Protein AF-0000000084922635 (afdb_homodimer)

Solvent-accessible surface area (backbone atoms only — not comparable to full-atom values): 10728 Å² total; per-residue (Å²): 117,65,52,40,54,47,27,51,50,44,53,52,52,35,55,76,66,70,35,45,41,35,34,31,38,50,71,69,56,40,42,73,37,28,61,76,84,47,43,79,46,29,63,93,39,36,91,78,43,40,60,77,79,52,67,60,41,79,48,40,33,40,24,22,20,62,50,12,30,68,13,38,49,50,21,52,51,41,35,73,75,55,22,75,40,38,38,56,43,30,19,56,77,32,55,86,68,75,62,40,57,68,129,116,65,55,39,54,48,27,52,51,43,51,52,53,35,55,76,64,70,36,45,42,35,33,31,40,50,71,68,57,41,41,72,38,29,60,76,83,45,43,79,46,29,63,91,41,36,91,78,42,41,59,77,78,51,66,61,42,78,48,41,31,40,24,22,22,63,50,13,30,67,13,38,47,51,22,52,53,42,36,74,74,55,23,75,41,39,37,56,43,30,20,57,78,32,54,86,69,75,60,39,55,67,125

Secondary structure (DSSP, 8-state):
-HHHHHHHHHHHHHHHTT-EEEE-S-HHHHHH-B-TTPEE--GGGHHHHHHHH---TTS-EEEEESSSHHHHHHHHHHHHTT-TTEEEEEEGGG--SPPB---/-HHHHHHHHHHHHHHHTT-EEEE-S-HHHHHH-B-TTPEE--GGGHHHHHHHH---TTS-EEEEESSSHHHHHHHHHHHHTT-TTEEEEEEGGG--SPPB---

Organism: Filifactor alocis (strain ATCC 35896 / CCUG 47790 / D40 B5) (NCBI:txid546269)

InterPro domains:
  IPR001307 Thiosulphate sulfurtransferase, conserved site [PS00380] (30-41)
  IPR001763 Rhodanese-like domain [PF00581] (9-95)
  IPR001763 Rhodanese-like domain [PS50206] (15-101)
  IPR001763 Rhodanese-like domain [SM00450] (6-101)
  IPR036873 Rhodanese-like domain superfamily [G3DSA:3.40.250.10] (20-98)
  IPR036873 Rhodanese-like domain superfamily [SSF52821] (11-97)
  IPR050229 Thiosulfate sulfurtransferase GlpE [PTHR43031] (6-99)

Structure (mmCIF, N/CA/C/O backbone):
data_AF-0000000084922635-model_v1
#
loop_
_entity.id
_entity.type
_entity.pdbx_description
1 polymer 'Rhodanese-like protein'
#
loop_
_atom_site.group_PDB
_atom_site.id
_atom_site.type_symbol
_atom_site.label_atom_id
_atom_site.label_alt_id
_atom_site.label_comp_id
_atom_site.label_asym_id
_atom_site.label_entity_id
_atom_site.label_seq_id
_atom_site.pdbx_PDB_ins_code
_atom_site.Cartn_x
_atom_site.Cartn_y
_atom_site.Cartn_z
_atom_site.occupancy
_atom_site.B_iso_or_equiv
_atom_site.auth_seq_id
_atom_site.auth_comp_id
_atom_site.auth_asym_id
_atom_site.auth_atom_id
_atom_site.pdbx_PDB_model_num
ATOM 1 N N . MET A 1 1 ? -14.656 -6.18 -5.199 1 56.22 1 MET A N 1
ATOM 2 C CA . MET A 1 1 ? -15.047 -6.234 -3.791 1 56.22 1 MET A CA 1
ATOM 3 C C . MET A 1 1 ? -13.836 -5.996 -2.887 1 56.22 1 MET A C 1
ATOM 5 O O . MET A 1 1 ? -13.961 -5.344 -1.847 1 56.22 1 MET A O 1
ATOM 9 N N . PHE A 1 2 ? -12.578 -6.219 -3.383 1 83.75 2 PHE A N 1
ATOM 10 C CA . PHE A 1 2 ? -11.398 -6.324 -2.529 1 83.75 2 PHE A CA 1
ATOM 11 C C . PHE A 1 2 ? -10.883 -4.941 -2.154 1 83.75 2 PHE A C 1
ATOM 13 O O . PHE A 1 2 ? -10.68 -4.645 -0.973 1 83.75 2 PHE A O 1
ATOM 20 N N . ALA A 1 3 ? -11.086 -3.924 -3.033 1 88.38 3 ALA A N 1
ATOM 21 C CA . 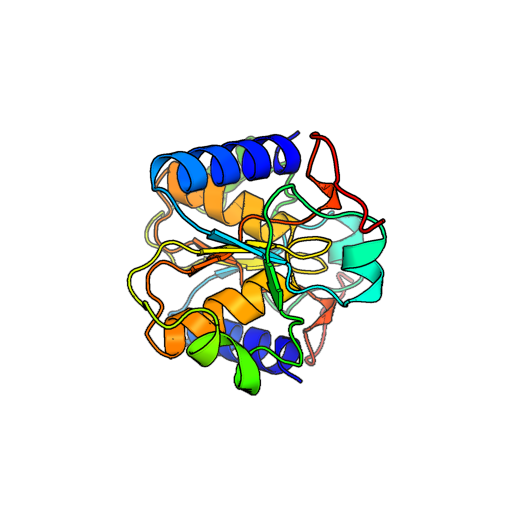ALA A 1 3 ? -10.461 -2.631 -2.766 1 88.38 3 ALA A CA 1
ATOM 22 C C . ALA A 1 3 ? -11.289 -1.813 -1.78 1 88.38 3 ALA A C 1
ATOM 24 O O . ALA A 1 3 ? -10.742 -1.145 -0.902 1 88.38 3 ALA A O 1
ATOM 25 N N . ARG A 1 4 ? -12.617 -1.932 -1.792 1 93.62 4 ARG A N 1
ATOM 26 C CA . ARG A 1 4 ? -13.508 -1.195 -0.899 1 93.62 4 ARG A CA 1
ATOM 27 C C . ARG A 1 4 ? -13.398 -1.71 0.532 1 93.62 4 ARG A C 1
ATOM 29 O O . ARG A 1 4 ? -13.336 -0.922 1.479 1 93.62 4 ARG A O 1
ATOM 36 N N . GLU A 1 5 ? -13.391 -2.947 0.646 1 94.5 5 GLU A N 1
ATOM 37 C CA . GLU A 1 5 ? -13.25 -3.559 1.963 1 94.5 5 GLU A CA 1
ATOM 38 C C . GLU A 1 5 ? -11.875 -3.262 2.562 1 94.5 5 GLU A C 1
ATOM 40 O O . GLU A 1 5 ? -11.758 -2.998 3.76 1 94.5 5 GLU A O 1
ATOM 45 N N . PHE A 1 6 ? -10.891 -3.297 1.706 1 95 6 PHE A N 1
ATOM 46 C CA . PHE A 1 6 ? -9.539 -2.988 2.146 1 95 6 PHE A CA 1
ATOM 47 C C . PHE A 1 6 ? -9.461 -1.584 2.734 1 95 6 PHE A C 1
ATOM 49 O O . PHE A 1 6 ? -8.977 -1.397 3.852 1 95 6 PHE A O 1
ATOM 56 N N . MET A 1 7 ? -9.969 -0.628 1.94 1 96.69 7 MET A N 1
ATOM 57 C CA . MET A 1 7 ? -9.867 0.753 2.404 1 96.69 7 MET A CA 1
ATOM 58 C C . MET A 1 7 ? -10.664 0.958 3.684 1 96.69 7 MET A C 1
ATOM 60 O O . MET A 1 7 ? -10.203 1.625 4.609 1 96.69 7 MET A O 1
ATOM 64 N N . LYS A 1 8 ? -11.82 0.344 3.754 1 95.75 8 LYS A N 1
ATOM 65 C CA . LYS A 1 8 ? -12.648 0.429 4.957 1 95.75 8 LYS A CA 1
ATOM 66 C C . LYS A 1 8 ? -11.898 -0.107 6.176 1 95.75 8 LYS A C 1
ATOM 68 O O . LYS A 1 8 ? -11.883 0.531 7.23 1 95.75 8 LYS A O 1
ATOM 73 N N . ASN A 1 9 ? -11.289 -1.203 6.047 1 96.44 9 ASN A N 1
ATOM 74 C CA . ASN A 1 9 ? -10.547 -1.82 7.141 1 96.44 9 ASN A CA 1
ATOM 75 C C . ASN A 1 9 ? -9.352 -0.964 7.559 1 96.44 9 ASN A C 1
ATOM 77 O O . ASN A 1 9 ? -9.078 -0.816 8.75 1 96.44 9 ASN A O 1
ATOM 81 N N . GLN A 1 10 ? -8.695 -0.425 6.57 1 96.94 10 GLN A N 1
ATOM 82 C CA . GLN A 1 10 ? -7.531 0.401 6.863 1 96.94 10 GLN A CA 1
ATOM 83 C C . GLN A 1 10 ? -7.93 1.661 7.629 1 96.94 10 GLN A C 1
ATOM 85 O O . GLN A 1 10 ? -7.25 2.057 8.578 1 96.94 10 GLN A O 1
ATOM 90 N N . VAL A 1 11 ? -8.992 2.289 7.203 1 97.31 11 VAL A N 1
ATOM 91 C CA . VAL A 1 11 ? -9.461 3.494 7.883 1 97.31 11 VAL A CA 1
ATOM 92 C C . VAL A 1 11 ? -9.883 3.156 9.312 1 97.31 11 VAL A C 1
ATOM 94 O O . VAL A 1 11 ? -9.586 3.904 10.242 1 97.31 11 VAL A O 1
ATOM 97 N N . GLN A 1 12 ? -10.555 2.037 9.477 1 97.06 12 GLN A N 1
ATOM 98 C CA . GLN A 1 12 ? -10.961 1.592 10.805 1 97.06 12 GLN A CA 1
ATOM 99 C C . GLN A 1 12 ? -9.75 1.375 11.703 1 97.06 12 GLN A C 1
ATOM 101 O O . GLN A 1 12 ? -9.734 1.82 12.859 1 97.06 12 GLN A O 1
ATOM 106 N N . GLU A 1 13 ? -8.781 0.729 11.195 1 97.38 13 GLU A N 1
ATOM 107 C CA . GLU A 1 13 ? -7.559 0.481 11.953 1 97.38 13 GLU A CA 1
ATOM 108 C C . GLU A 1 13 ? -6.871 1.788 12.336 1 97.38 13 GLU A C 1
ATOM 110 O O . GLU A 1 13 ? -6.406 1.945 13.469 1 97.38 13 GLU A O 1
ATOM 115 N N . LEU A 1 14 ? -6.781 2.658 11.398 1 98 14 LEU A N 1
ATOM 116 C CA . LEU A 1 14 ? -6.152 3.951 11.641 1 98 14 LEU A CA 1
ATOM 117 C C . LEU A 1 14 ? -6.883 4.715 12.742 1 98 14 LEU A C 1
ATOM 119 O O . LEU A 1 14 ? -6.246 5.316 13.609 1 98 14 LEU A O 1
ATOM 123 N N . THR A 1 15 ? -8.188 4.699 12.68 1 97 15 THR A N 1
ATOM 124 C CA . THR A 1 15 ? -9.008 5.387 13.664 1 97 15 THR A CA 1
ATOM 125 C C . THR A 1 15 ? -8.781 4.809 15.062 1 97 15 THR A C 1
ATOM 127 O O . THR A 1 15 ? -8.656 5.559 16.031 1 97 15 THR A O 1
ATOM 130 N N . GLU A 1 16 ? -8.68 3.523 15.156 1 97.69 16 GLU A N 1
ATOM 131 C CA . GLU A 1 16 ? -8.445 2.844 16.422 1 97.69 16 GLU A CA 1
ATOM 132 C C . GLU A 1 16 ? -7.102 3.242 17.031 1 97.69 16 GLU A C 1
ATOM 134 O O . GLU A 1 16 ? -6.957 3.307 18.25 1 97.69 16 GLU A O 1
ATOM 139 N N . LYS A 1 17 ? -6.234 3.615 16.219 1 97.69 17 LYS A N 1
ATOM 140 C CA . LYS A 1 17 ? -4.891 3.98 16.656 1 97.69 17 LYS A CA 1
ATOM 141 C C . LYS A 1 17 ? -4.754 5.492 16.797 1 97.69 17 LYS A C 1
ATOM 143 O O . LYS A 1 17 ? -3.646 6.008 16.984 1 97.69 17 LYS A O 1
ATOM 148 N N . LYS A 1 18 ? -5.832 6.164 16.641 1 97.5 18 LYS A N 1
ATOM 149 C CA . LYS A 1 18 ? -5.859 7.621 16.688 1 97.5 18 LYS A CA 1
ATOM 150 C C . LYS A 1 18 ? -4.871 8.227 15.703 1 97.5 18 LYS A C 1
ATOM 152 O O . LYS A 1 18 ? -4.133 9.156 16.047 1 97.5 18 LYS A O 1
ATOM 157 N N . GLY A 1 19 ? -4.848 7.543 14.492 1 98.31 19 GLY A N 1
ATOM 158 C CA . GLY A 1 19 ? -3.957 8.008 13.438 1 98.31 19 GLY A CA 1
ATOM 159 C C . GLY A 1 19 ? -4.527 9.172 12.641 1 98.31 19 GLY A C 1
ATOM 160 O O . GLY A 1 19 ? -5.652 9.602 12.891 1 98.31 19 GLY A O 1
ATOM 161 N N . LEU A 1 20 ? -3.699 9.664 11.688 1 98.5 20 LEU A N 1
ATOM 162 C CA . LEU A 1 20 ? -4.082 10.789 10.844 1 98.5 20 LEU A CA 1
ATOM 163 C C . LEU A 1 20 ? -4.219 10.359 9.383 1 98.5 20 LEU A C 1
ATOM 165 O O . LEU A 1 20 ? -3.414 9.562 8.891 1 98.5 20 LEU A O 1
ATOM 169 N N . LEU A 1 21 ? -5.238 10.883 8.742 1 98.56 21 LEU A N 1
ATOM 170 C CA . LEU A 1 21 ? -5.465 10.656 7.32 1 98.56 21 LEU A CA 1
ATOM 171 C C . LEU A 1 21 ? -4.793 11.742 6.488 1 98.56 21 LEU A C 1
ATOM 173 O O . LEU A 1 21 ? -4.977 12.93 6.746 1 98.56 21 LEU A O 1
ATOM 177 N N . ILE A 1 22 ? -4 11.297 5.523 1 98.88 22 ILE A N 1
ATOM 178 C CA . ILE A 1 22 ? -3.312 12.234 4.645 1 98.88 22 ILE A CA 1
ATOM 179 C C . ILE A 1 22 ? -3.748 12.008 3.201 1 98.88 22 ILE A C 1
ATOM 181 O O . ILE A 1 22 ? -3.562 10.922 2.652 1 98.88 22 ILE A O 1
ATOM 185 N N . ASP A 1 23 ? -4.316 13.008 2.613 1 98.81 23 ASP A N 1
ATOM 186 C CA . ASP A 1 23 ? -4.637 13.055 1.19 1 98.81 23 ASP A CA 1
ATOM 187 C C . ASP A 1 23 ? -3.484 13.648 0.385 1 98.81 23 ASP A C 1
ATOM 189 O O . ASP A 1 23 ? -3.217 14.852 0.469 1 98.81 23 ASP A O 1
ATOM 193 N N . VAL A 1 24 ? -2.893 12.836 -0.474 1 98.5 24 VAL A N 1
ATOM 194 C CA . VAL A 1 24 ? -1.689 13.328 -1.139 1 98.5 24 VAL A CA 1
ATOM 195 C C . VAL A 1 24 ? -2.037 13.812 -2.543 1 98.5 24 VAL A C 1
ATOM 197 O O . VAL A 1 24 ? -1.149 14.016 -3.373 1 98.5 24 VAL A O 1
ATOM 200 N N . ARG A 1 25 ? -3.285 13.914 -2.908 1 98.25 25 ARG A N 1
ATOM 201 C CA . ARG A 1 25 ? -3.738 14.445 -4.191 1 98.25 25 ARG A CA 1
ATOM 202 C C . ARG A 1 25 ? -3.564 15.953 -4.254 1 98.25 25 ARG A C 1
ATOM 204 O O . ARG A 1 25 ? -3.055 16.562 -3.312 1 98.25 25 ARG A O 1
ATOM 211 N N . THR A 1 26 ? -3.908 16.453 -5.438 1 98.31 26 THR A N 1
ATOM 212 C CA . THR A 1 26 ? -3.814 17.906 -5.602 1 98.31 26 THR A CA 1
ATOM 213 C C . THR A 1 26 ? -4.852 18.609 -4.734 1 98.31 26 THR A C 1
ATOM 215 O O . THR A 1 26 ? -5.82 18 -4.289 1 98.31 26 THR A O 1
ATOM 218 N N . LYS A 1 27 ? -4.625 19.875 -4.539 1 97.94 27 LYS A N 1
ATOM 219 C CA . LYS A 1 27 ? -5.59 20.703 -3.807 1 97.94 27 LYS A CA 1
ATOM 220 C C . LYS A 1 27 ? -6.957 20.672 -4.484 1 97.94 27 LYS A C 1
ATOM 222 O O . LYS A 1 27 ? -7.988 20.609 -3.809 1 97.94 27 LYS A O 1
ATOM 227 N N . GLU A 1 28 ? -6.984 20.719 -5.773 1 97.94 28 GLU A N 1
ATOM 228 C CA . GLU A 1 28 ? -8.234 20.703 -6.527 1 97.94 28 GLU A CA 1
ATOM 229 C C . GLU A 1 28 ? -9.008 19.406 -6.289 1 97.94 28 GLU A C 1
ATOM 231 O O . GLU A 1 28 ? -10.211 19.438 -6.043 1 97.94 28 GLU A O 1
ATOM 236 N N . GLU A 1 29 ? -8.289 18.281 -6.434 1 98.19 29 GLU A N 1
ATOM 237 C CA . GLU A 1 29 ? -8.914 16.984 -6.176 1 98.19 29 GLU A CA 1
ATOM 238 C C . GLU A 1 29 ? -9.477 16.922 -4.762 1 98.19 29 GLU A C 1
ATOM 240 O O . GLU A 1 29 ? -10.586 16.438 -4.555 1 98.19 29 GLU A O 1
ATOM 245 N N . TYR A 1 30 ? -8.68 17.406 -3.812 1 98.44 30 TYR A N 1
ATOM 246 C CA . TYR A 1 30 ? -9.07 17.422 -2.408 1 98.44 30 TYR A CA 1
ATOM 247 C C . TYR A 1 30 ? -10.344 18.234 -2.201 1 98.44 30 TYR A C 1
ATOM 249 O O . TYR A 1 30 ? -11.266 17.781 -1.516 1 98.44 30 TYR A O 1
ATOM 257 N N . GLU A 1 31 ? -10.422 19.328 -2.773 1 97.75 31 GLU A N 1
ATOM 258 C CA . GLU A 1 31 ? -11.555 20.234 -2.633 1 97.75 31 GLU A CA 1
ATOM 259 C C . GLU A 1 31 ? -12.812 19.656 -3.262 1 97.75 31 GLU A C 1
ATOM 261 O O . GLU A 1 31 ? -13.93 19.938 -2.82 1 97.75 31 GLU A O 1
ATOM 266 N N . GLU A 1 32 ? -12.617 18.844 -4.266 1 96.88 32 GLU A N 1
ATOM 267 C CA . GLU A 1 32 ? -13.758 18.188 -4.922 1 96.88 32 GLU A CA 1
ATOM 268 C C . GLU A 1 32 ? -14.383 17.141 -4.02 1 96.88 32 GLU A C 1
ATOM 270 O O . GLU A 1 32 ? -15.523 16.719 -4.242 1 96.88 32 GLU A O 1
ATOM 275 N N . GLY A 1 33 ? -13.625 16.672 -3.072 1 97.81 33 GLY A N 1
ATOM 276 C CA . GLY A 1 33 ? -14.094 15.672 -2.133 1 97.81 33 GLY A CA 1
ATOM 277 C C . GLY A 1 33 ? -12.977 14.859 -1.51 1 97.81 33 GLY A C 1
ATOM 278 O O . GLY A 1 33 ? -12.102 14.359 -2.217 1 97.81 33 GLY A O 1
ATOM 279 N N . HIS A 1 34 ? -13.016 14.82 -0.212 1 98.44 34 HIS A N 1
ATOM 280 C CA . HIS A 1 34 ? -11.992 14.07 0.504 1 98.44 34 HIS A CA 1
ATOM 281 C C . HIS A 1 34 ? -12.578 13.344 1.709 1 98.44 34 HIS A C 1
ATOM 283 O O . HIS A 1 34 ? -13.727 13.586 2.086 1 98.44 34 HIS A O 1
ATOM 289 N N . LEU A 1 35 ? -11.797 12.398 2.152 1 97.94 35 LEU A N 1
ATOM 290 C CA . LEU A 1 35 ? -12.242 11.695 3.352 1 97.94 35 LEU A CA 1
ATOM 291 C C . LEU A 1 35 ? -12.352 12.656 4.535 1 97.94 35 LEU A C 1
ATOM 293 O O . LEU A 1 35 ? -11.484 13.508 4.727 1 97.94 35 LEU A O 1
ATOM 297 N N . PRO A 1 36 ? -13.414 12.492 5.391 1 96.62 36 PRO A N 1
ATOM 298 C CA . PRO A 1 36 ? -13.57 13.383 6.539 1 96.62 36 PRO A CA 1
ATOM 299 C C . PRO A 1 36 ? -12.352 13.375 7.461 1 96.62 36 PRO A C 1
ATOM 301 O O . PRO A 1 36 ? -11.844 12.312 7.816 1 96.62 36 PRO A O 1
ATOM 304 N N . GLY A 1 37 ? -11.867 14.594 7.711 1 95.88 37 GLY A N 1
ATOM 305 C CA . GLY A 1 37 ? -10.781 14.734 8.664 1 95.88 37 GLY A CA 1
ATOM 306 C C . GLY A 1 37 ? -9.406 14.633 8.023 1 95.88 37 GLY A C 1
ATOM 307 O O . GLY A 1 37 ? -8.391 14.828 8.695 1 95.88 37 GLY A O 1
ATOM 308 N N . ALA A 1 38 ? -9.359 14.391 6.77 1 98.19 38 ALA A N 1
ATOM 309 C CA . ALA A 1 38 ? -8.07 14.219 6.102 1 98.19 38 ALA A CA 1
ATOM 310 C C . ALA A 1 38 ? -7.344 15.547 5.949 1 98.19 38 ALA A C 1
ATOM 312 O O . ALA A 1 38 ? -7.965 16.578 5.648 1 98.19 38 ALA A O 1
ATOM 313 N N . LEU A 1 39 ? -6.07 15.461 6.18 1 98.12 39 LEU A N 1
ATOM 314 C CA . LEU A 1 39 ? -5.188 16.578 5.855 1 98.12 39 LEU A CA 1
ATOM 315 C C . LEU A 1 39 ? -4.664 16.453 4.43 1 98.12 39 LEU A C 1
ATOM 317 O O . LEU A 1 39 ? -4.262 15.375 3.996 1 98.12 39 LEU A O 1
ATOM 321 N N . ASN A 1 40 ? -4.641 17.578 3.787 1 98.62 40 ASN A N 1
ATOM 322 C CA . ASN A 1 40 ? -4.148 17.562 2.412 1 98.62 40 ASN A CA 1
ATOM 323 C C . ASN A 1 40 ? -2.689 18 2.332 1 98.62 40 ASN A C 1
ATOM 325 O O . ASN A 1 40 ? -2.359 19.141 2.674 1 98.62 40 ASN A O 1
ATOM 329 N N . ILE A 1 41 ? -1.88 17.078 1.884 1 98.62 41 ILE A N 1
ATOM 330 C CA . ILE A 1 41 ? -0.495 17.375 1.533 1 98.62 41 ILE A CA 1
ATOM 331 C C . ILE A 1 41 ? -0.163 16.766 0.176 1 98.62 41 ILE A C 1
ATOM 333 O O . ILE A 1 41 ? 0.235 15.602 0.097 1 98.62 41 ILE A O 1
ATOM 337 N N . PRO A 1 42 ? -0.238 17.625 -0.836 1 98.56 42 PRO A N 1
ATOM 338 C CA . PRO A 1 42 ? 0.014 17.094 -2.176 1 98.56 42 PRO A CA 1
ATOM 339 C C . PRO A 1 42 ? 1.388 16.438 -2.299 1 98.56 42 PRO A C 1
ATOM 341 O O . PRO A 1 42 ? 2.354 16.891 -1.682 1 98.56 42 PRO A O 1
ATOM 344 N N . MET A 1 43 ? 1.394 15.367 -3.096 1 97.5 43 MET A N 1
ATOM 345 C CA . MET A 1 43 ? 2.623 14.594 -3.266 1 97.5 43 MET A CA 1
ATOM 346 C C . MET A 1 43 ? 3.803 15.516 -3.562 1 97.5 43 MET A C 1
ATOM 348 O O . MET A 1 43 ? 4.887 15.344 -3 1 97.5 43 MET A O 1
ATOM 352 N N . GLU A 1 44 ? 3.578 16.547 -4.395 1 96.25 44 GLU A N 1
ATOM 353 C CA . GLU A 1 44 ? 4.648 17.438 -4.84 1 96.25 44 GLU A CA 1
ATOM 354 C C . GLU A 1 44 ? 5.141 18.328 -3.699 1 96.25 44 GLU A C 1
ATOM 356 O O . GLU A 1 44 ? 6.188 18.969 -3.811 1 96.25 44 GLU A O 1
ATOM 361 N N . GLU A 1 45 ? 4.449 18.312 -2.65 1 97.62 45 GLU A N 1
ATOM 362 C CA . GLU A 1 45 ? 4.785 19.203 -1.547 1 97.62 45 GLU A CA 1
ATOM 363 C C . GLU A 1 45 ? 5.23 18.422 -0.315 1 97.62 45 GLU A C 1
ATOM 365 O O . GLU A 1 45 ? 5.605 19.016 0.7 1 97.62 45 GLU A O 1
ATOM 370 N N . VAL A 1 46 ? 5.246 17.172 -0.365 1 97.5 46 VAL A N 1
ATOM 371 C CA . VAL A 1 46 ? 5.504 16.312 0.788 1 97.5 46 VAL A CA 1
ATOM 372 C C . VAL A 1 46 ? 6.898 16.594 1.339 1 97.5 46 VAL A C 1
ATOM 374 O O . VAL A 1 46 ? 7.074 16.766 2.549 1 97.5 46 VAL A O 1
ATOM 377 N N . GLU A 1 47 ? 7.871 16.703 0.483 1 95 47 GLU A N 1
ATOM 378 C CA . GLU A 1 47 ? 9.25 16.906 0.915 1 95 47 GLU A CA 1
ATOM 379 C C . GLU A 1 47 ? 9.398 18.203 1.697 1 95 47 GLU A C 1
ATOM 381 O O . GLU A 1 47 ? 10.172 18.281 2.656 1 95 47 GLU A O 1
ATOM 386 N N . ASP A 1 48 ? 8.586 19.172 1.366 1 95.88 48 ASP A N 1
ATOM 387 C CA . ASP A 1 48 ? 8.75 20.5 1.939 1 95.88 48 ASP A CA 1
ATOM 388 C C . ASP A 1 48 ? 7.824 20.688 3.139 1 95.88 48 ASP A C 1
ATOM 390 O O . ASP A 1 48 ? 8.148 21.453 4.059 1 95.88 48 ASP A O 1
ATOM 394 N N . ARG A 1 49 ? 6.738 19.984 3.154 1 97.31 49 ARG A N 1
ATOM 395 C CA . ARG A 1 49 ? 5.68 20.359 4.082 1 97.31 49 ARG A CA 1
ATOM 396 C C . ARG A 1 49 ? 5.445 19.281 5.129 1 97.31 49 ARG A C 1
ATOM 398 O O . ARG A 1 49 ? 4.98 19.578 6.234 1 97.31 49 ARG A O 1
ATOM 405 N N . PHE A 1 50 ? 5.758 18.062 4.91 1 98.06 50 PHE A N 1
ATOM 406 C CA . PHE A 1 50 ? 5.254 16.969 5.734 1 98.06 50 PHE A CA 1
ATOM 407 C C . PHE A 1 50 ? 5.832 17.031 7.141 1 98.06 50 PHE A C 1
ATOM 409 O O . PHE A 1 50 ? 5.094 16.938 8.125 1 98.06 50 PHE A O 1
ATOM 416 N N . GLU A 1 51 ? 7.102 17.25 7.238 1 97.56 51 GLU A N 1
ATOM 417 C CA . GLU A 1 51 ? 7.754 17.234 8.547 1 97.56 51 GLU A CA 1
ATOM 418 C C . GLU A 1 51 ? 7.238 18.375 9.43 1 97.56 51 GLU A C 1
ATOM 420 O O . GLU A 1 51 ? 7.113 18.203 10.648 1 97.56 51 GLU A O 1
ATOM 425 N N . GLU A 1 52 ? 6.992 19.453 8.836 1 97.19 52 GLU A N 1
ATOM 426 C CA . GLU A 1 52 ? 6.48 20.594 9.578 1 97.19 52 GLU A CA 1
ATOM 427 C C . GLU A 1 52 ? 5.055 20.344 10.062 1 97.19 52 GLU A C 1
ATOM 429 O O . GLU A 1 52 ? 4.727 20.641 11.219 1 97.19 52 GLU A O 1
ATOM 434 N N . GLU A 1 53 ? 4.211 19.781 9.258 1 97.69 53 GLU A N 1
ATOM 435 C CA . GLU A 1 53 ? 2.793 19.625 9.562 1 97.69 53 GLU A CA 1
ATOM 436 C C . GLU A 1 53 ? 2.533 18.344 10.344 1 97.69 53 GLU A C 1
ATOM 438 O O . GLU A 1 53 ? 1.528 18.234 11.055 1 97.69 53 GLU A O 1
ATOM 443 N N . CYS A 1 54 ? 3.375 17.406 10.18 1 97.94 54 CYS A N 1
ATOM 444 C CA . CYS A 1 54 ? 3.299 16.109 10.852 1 97.94 54 CYS A CA 1
ATOM 445 C C . CYS A 1 54 ? 4.617 15.781 11.547 1 97.94 54 CYS A C 1
ATOM 447 O O . CYS A 1 54 ? 5.285 14.812 11.18 1 97.94 54 CYS A O 1
ATOM 449 N N . PRO A 1 55 ? 4.984 16.406 12.625 1 97.31 55 PRO A N 1
ATOM 450 C CA . PRO A 1 55 ? 6.324 16.297 13.211 1 97.31 55 PRO A CA 1
ATOM 451 C C . PRO A 1 55 ? 6.531 14.984 13.969 1 97.31 55 PRO A C 1
ATOM 453 O O . PRO A 1 55 ? 7.672 14.594 14.227 1 97.31 55 PRO A O 1
ATOM 456 N N . ASP A 1 56 ? 5.492 14.336 14.438 1 97.81 56 ASP A N 1
ATOM 457 C CA . ASP A 1 56 ? 5.625 13.094 15.195 1 97.81 56 ASP A CA 1
ATOM 458 C C . ASP A 1 56 ? 5.859 11.906 14.266 1 97.81 56 ASP A C 1
ATOM 460 O O . ASP A 1 56 ? 4.914 11.391 13.664 1 97.81 56 ASP A O 1
ATOM 464 N N . LYS A 1 57 ? 7 11.414 14.234 1 97.69 57 LYS A N 1
ATOM 465 C CA . LYS A 1 57 ? 7.363 10.359 13.297 1 97.69 57 LYS A CA 1
ATOM 466 C C . LYS A 1 57 ? 6.859 9 13.766 1 97.69 57 LYS A C 1
ATOM 468 O O . LYS A 1 57 ? 6.848 8.031 13 1 97.69 57 LYS A O 1
ATOM 473 N N . GLU A 1 58 ? 6.359 8.898 14.914 1 97.31 58 GLU A N 1
ATOM 474 C CA . GLU A 1 58 ? 5.832 7.645 15.445 1 97.31 58 GLU A CA 1
ATOM 475 C C . GLU A 1 58 ? 4.316 7.57 15.281 1 97.31 58 GLU A C 1
ATOM 477 O O . GLU A 1 58 ? 3.721 6.508 15.469 1 97.31 58 GLU A O 1
ATOM 482 N N . GLN A 1 59 ? 3.766 8.688 14.938 1 97.94 59 GLN A N 1
ATOM 483 C CA . GLN A 1 59 ? 2.332 8.75 14.672 1 97.94 59 GLN A CA 1
ATOM 484 C C . GLN A 1 59 ? 1.95 7.836 13.508 1 97.94 59 GLN A C 1
ATOM 486 O O . GLN A 1 59 ? 2.77 7.566 12.625 1 97.94 59 GLN A O 1
ATOM 491 N N . HIS A 1 6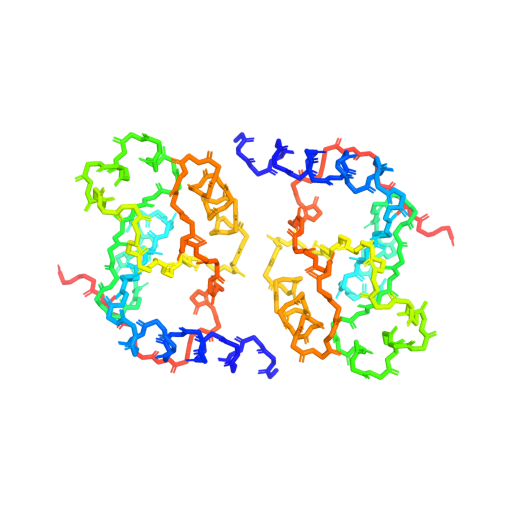0 ? 0.713 7.266 13.617 1 98.75 60 HIS A N 1
ATOM 492 C CA . HIS A 1 60 ? 0.193 6.484 12.5 1 98.75 60 HIS A CA 1
ATOM 493 C C . HIS A 1 60 ? -0.427 7.387 11.438 1 98.75 60 HIS A C 1
ATOM 495 O O . HIS A 1 60 ? -1.291 8.211 11.75 1 98.75 60 HIS A O 1
ATOM 501 N N . TYR A 1 61 ? 0.069 7.227 10.211 1 98.88 61 TYR A N 1
ATOM 502 C CA . TYR A 1 61 ? -0.456 7.984 9.086 1 98.88 61 TYR A CA 1
ATOM 503 C C . TYR A 1 61 ? -1.042 7.055 8.023 1 98.88 61 TYR A C 1
ATOM 505 O O . TYR A 1 61 ? -0.386 6.102 7.598 1 98.88 61 TYR A O 1
ATOM 513 N N . GLY A 1 62 ? -2.262 7.25 7.684 1 98.75 62 GLY A N 1
ATOM 514 C CA . GLY A 1 62 ? -2.875 6.617 6.527 1 98.75 62 GLY A CA 1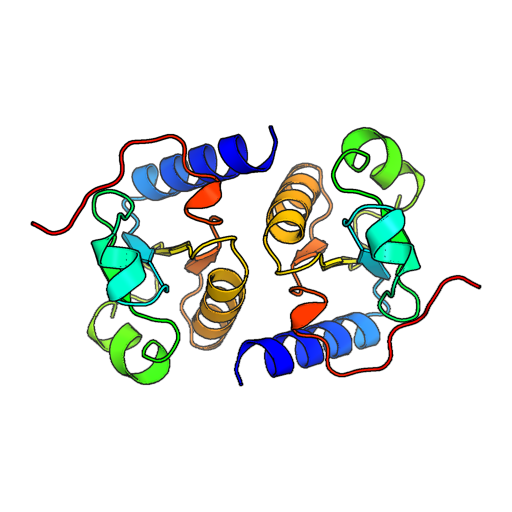
ATOM 515 C C . GLY A 1 62 ? -2.924 7.516 5.309 1 98.75 62 GLY A C 1
ATOM 516 O O . GLY A 1 62 ? -3.668 8.5 5.285 1 98.75 62 GLY A O 1
ATOM 517 N N . LEU A 1 63 ? -2.137 7.168 4.316 1 98.81 63 LEU A N 1
ATOM 518 C CA . LEU A 1 63 ? -2.049 7.98 3.107 1 98.81 63 LEU A CA 1
ATOM 519 C C . LEU A 1 63 ? -2.934 7.41 2.004 1 98.81 63 LEU A C 1
ATOM 521 O O . LEU A 1 63 ? -3.006 6.191 1.826 1 98.81 63 LEU A O 1
ATOM 525 N N . TYR A 1 64 ? -3.592 8.328 1.288 1 98.44 64 TYR A N 1
ATOM 526 C CA . TYR A 1 64 ? -4.363 7.883 0.133 1 98.44 64 TYR A CA 1
ATOM 527 C C . TYR A 1 64 ? -4.316 8.914 -0.987 1 98.44 64 TYR A C 1
ATOM 529 O O . TYR A 1 64 ? -3.973 10.078 -0.755 1 98.44 64 TYR A O 1
ATOM 537 N N . CYS A 1 65 ? -4.527 8.438 -2.127 1 97.81 65 CYS A N 1
ATOM 538 C CA . CYS A 1 65 ? -4.68 9.297 -3.295 1 97.81 65 CYS A CA 1
ATOM 539 C C . CYS A 1 65 ? -5.938 8.938 -4.078 1 97.81 65 CYS A C 1
ATOM 541 O O . CYS A 1 65 ? -7 8.734 -3.49 1 97.81 65 CYS A O 1
ATOM 543 N N . HIS A 1 66 ? -5.836 8.961 -5.379 1 95.94 66 HIS A N 1
ATOM 544 C CA . HIS A 1 66 ? -7.004 8.617 -6.184 1 95.94 66 HIS A CA 1
ATOM 545 C C . HIS A 1 66 ? -7.195 7.102 -6.254 1 95.94 66 HIS A C 1
ATOM 547 O O . HIS A 1 66 ? -8.305 6.602 -6.055 1 95.94 66 HIS A O 1
ATOM 553 N N . SER A 1 67 ? -6.047 6.363 -6.406 1 93.88 67 SER A N 1
ATOM 554 C CA . SER A 1 67 ? -6.164 4.93 -6.652 1 93.88 67 SER A CA 1
ATOM 555 C C . SER A 1 67 ? -5.18 4.141 -5.793 1 93.88 67 SER A C 1
ATOM 557 O O . SER A 1 67 ? -5.199 2.91 -5.785 1 93.88 67 SER A O 1
ATOM 559 N N . GLY A 1 68 ? -4.281 4.816 -5.141 1 95.12 68 GLY A N 1
ATOM 560 C CA . GLY A 1 68 ? -3.334 4.133 -4.277 1 95.12 68 GLY A CA 1
ATOM 561 C C . GLY A 1 68 ? -1.904 4.207 -4.781 1 95.12 68 GLY A C 1
ATOM 562 O O . GLY A 1 68 ? -0.968 3.859 -4.059 1 95.12 68 GLY A O 1
ATOM 563 N N . GLY A 1 69 ? -1.679 4.734 -6.02 1 93.81 69 GLY A N 1
ATOM 564 C CA . GLY A 1 69 ? -0.353 4.777 -6.617 1 93.81 69 GLY A CA 1
ATOM 565 C C . GLY A 1 69 ? 0.527 5.867 -6.031 1 93.81 69 GLY A C 1
ATOM 566 O O . GLY A 1 69 ? 1.639 5.594 -5.57 1 93.81 69 GLY A O 1
ATOM 567 N N . ARG A 1 70 ? 0.078 7.133 -6.016 1 94.56 70 ARG A N 1
ATOM 568 C CA . ARG A 1 70 ? 0.849 8.242 -5.465 1 94.56 70 ARG A CA 1
ATOM 569 C C . ARG A 1 70 ? 1.062 8.07 -3.965 1 94.56 70 ARG A C 1
ATOM 571 O O . ARG A 1 70 ? 2.158 8.312 -3.455 1 94.56 70 ARG A O 1
ATOM 578 N N . SER A 1 71 ? 0.042 7.559 -3.297 1 97.44 71 SER A N 1
ATOM 579 C CA . SER A 1 71 ? 0.151 7.387 -1.852 1 97.44 71 SER A CA 1
ATOM 580 C C . SER A 1 71 ? 1.154 6.293 -1.499 1 97.44 71 SER A C 1
ATOM 582 O O . SER A 1 71 ? 1.83 6.371 -0.471 1 97.44 71 SER A O 1
ATOM 584 N N . GLU A 1 72 ? 1.322 5.336 -2.307 1 96.44 72 GLU A N 1
ATOM 585 C CA . GLU A 1 72 ? 2.342 4.312 -2.09 1 96.44 72 GLU A CA 1
ATOM 586 C C . GLU A 1 72 ? 3.746 4.906 -2.166 1 96.44 72 GLU A C 1
ATOM 588 O O . GLU A 1 72 ? 4.594 4.625 -1.315 1 96.44 72 GLU A O 1
ATOM 593 N N . VAL A 1 73 ? 3.986 5.699 -3.143 1 96.06 73 VAL A N 1
ATOM 594 C CA . VAL A 1 73 ? 5.277 6.352 -3.328 1 96.06 73 VAL A CA 1
ATOM 595 C C . VAL A 1 73 ? 5.59 7.234 -2.123 1 96.06 73 VAL A C 1
ATOM 597 O O . VAL A 1 73 ? 6.688 7.176 -1.568 1 96.06 73 VAL A O 1
ATOM 600 N N . VAL A 1 74 ? 4.613 7.969 -1.717 1 97.75 74 VAL A N 1
ATOM 601 C CA . VAL A 1 74 ? 4.809 8.898 -0.605 1 97.75 74 VAL A CA 1
ATOM 602 C C . VAL A 1 74 ? 5.039 8.109 0.686 1 97.75 74 VAL A C 1
ATOM 604 O O . VAL A 1 74 ? 5.914 8.453 1.481 1 97.75 74 VAL A O 1
ATOM 607 N N . ALA A 1 75 ? 4.23 7.047 0.917 1 97.5 75 ALA A N 1
ATOM 608 C CA . ALA A 1 75 ? 4.422 6.219 2.105 1 97.5 75 ALA A CA 1
ATOM 609 C C . ALA A 1 75 ? 5.84 5.656 2.16 1 97.5 75 ALA A C 1
ATOM 611 O O . ALA A 1 75 ? 6.484 5.676 3.211 1 97.5 75 ALA A O 1
ATOM 612 N N . SER A 1 76 ? 6.316 5.207 1.078 1 95.75 76 SER A N 1
ATOM 613 C CA . SER A 1 76 ? 7.664 4.652 1.01 1 95.75 76 SER A CA 1
ATOM 614 C C . SER A 1 76 ? 8.719 5.715 1.317 1 95.75 76 SER A C 1
ATOM 616 O O . SER A 1 76 ? 9.664 5.457 2.064 1 95.75 76 SER A O 1
ATOM 618 N N . PHE A 1 77 ? 8.562 6.832 0.703 1 96.56 77 PHE A N 1
ATOM 619 C CA . PHE A 1 77 ? 9.469 7.938 0.976 1 96.56 77 PHE A CA 1
ATOM 620 C C . PHE A 1 77 ? 9.469 8.281 2.461 1 96.56 77 PHE A C 1
ATOM 622 O O . PHE A 1 77 ? 10.531 8.383 3.078 1 96.56 77 PHE A O 1
ATOM 629 N N . LEU A 1 78 ? 8.297 8.414 3.059 1 97.94 78 LEU A N 1
ATOM 630 C CA . LEU A 1 78 ? 8.172 8.781 4.465 1 97.94 78 LEU A CA 1
ATOM 631 C C . LEU A 1 78 ? 8.82 7.73 5.359 1 97.94 78 LEU A C 1
ATOM 633 O O . LEU A 1 78 ? 9.5 8.07 6.328 1 97.94 78 LEU A O 1
ATOM 637 N N . ASN A 1 79 ? 8.586 6.5 5.023 1 96.94 79 ASN A N 1
ATOM 638 C CA . ASN A 1 79 ? 9.234 5.434 5.773 1 96.94 79 ASN A CA 1
ATOM 639 C C . ASN A 1 79 ? 10.758 5.547 5.703 1 96.94 79 ASN A C 1
ATOM 641 O O . ASN A 1 79 ? 11.445 5.336 6.703 1 96.94 79 ASN A O 1
ATOM 645 N N . SER A 1 80 ? 11.234 5.961 4.562 1 95.44 80 SER A N 1
ATOM 646 C CA . SER A 1 80 ? 12.68 6.055 4.363 1 95.44 80 SER A CA 1
ATOM 647 C C . SER A 1 80 ? 13.281 7.16 5.223 1 95.44 80 SER A C 1
ATOM 649 O O . SER A 1 80 ? 14.484 7.141 5.516 1 95.44 80 SER A O 1
ATOM 651 N N . ILE A 1 81 ? 12.477 8.094 5.656 1 96.69 81 ILE A N 1
ATOM 652 C CA . ILE A 1 81 ? 13.031 9.195 6.438 1 96.69 81 ILE A CA 1
ATOM 653 C C . ILE A 1 81 ? 12.562 9.086 7.887 1 96.69 81 ILE A C 1
ATOM 655 O O . ILE A 1 81 ? 12.633 10.062 8.641 1 96.69 81 ILE A O 1
ATOM 659 N N . GLY A 1 82 ? 11.961 7.969 8.297 1 97.81 82 GLY A N 1
ATOM 660 C CA . GLY A 1 82 ? 11.812 7.68 9.711 1 97.81 82 GLY A CA 1
ATOM 661 C C . GLY A 1 82 ? 10.359 7.605 10.156 1 97.81 82 GLY A C 1
ATOM 662 O O . GLY A 1 82 ? 10.078 7.371 11.328 1 97.81 82 GLY A O 1
ATOM 663 N N . TYR A 1 83 ? 9.391 7.84 9.258 1 98.19 83 TYR A N 1
ATOM 664 C CA . TYR A 1 83 ? 7.977 7.664 9.578 1 98.19 83 TYR A CA 1
ATOM 665 C C . TYR A 1 83 ? 7.566 6.199 9.469 1 98.19 83 TYR A C 1
ATOM 667 O O . TYR A 1 83 ? 6.914 5.805 8.5 1 98.19 83 TYR A O 1
ATOM 675 N N . VAL A 1 84 ? 7.75 5.465 10.445 1 96.31 84 VAL A N 1
ATOM 676 C CA . VAL A 1 84 ? 7.734 4.008 10.367 1 96.31 84 VAL A CA 1
ATOM 677 C C . VAL A 1 84 ? 6.297 3.506 10.297 1 96.31 84 VAL A C 1
ATOM 679 O O . VAL A 1 84 ? 6.043 2.375 9.875 1 96.31 84 VAL A O 1
ATOM 682 N N . ASN A 1 85 ? 5.336 4.387 10.672 1 98 85 ASN A N 1
ATOM 683 C CA . ASN A 1 85 ? 3.939 3.967 10.695 1 98 85 ASN A CA 1
ATOM 684 C C . ASN A 1 85 ? 3.125 4.66 9.609 1 98 85 ASN A C 1
ATOM 686 O O . ASN A 1 85 ? 1.899 4.738 9.695 1 98 85 ASN A O 1
ATOM 690 N N . ALA A 1 86 ? 3.787 5.164 8.562 1 98.5 86 ALA A N 1
ATOM 691 C CA . ALA A 1 86 ? 3.098 5.703 7.398 1 98.5 86 ALA A CA 1
ATOM 692 C C . ALA A 1 86 ? 2.748 4.594 6.406 1 98.5 86 ALA A C 1
ATOM 694 O O . ALA A 1 86 ? 3.633 3.896 5.906 1 98.5 86 ALA A O 1
ATOM 695 N N . LYS A 1 87 ? 1.445 4.461 6.09 1 97.62 87 LYS A N 1
ATOM 696 C CA . LYS A 1 87 ? 1.002 3.352 5.25 1 97.62 87 LYS A CA 1
ATOM 697 C C . LYS A 1 87 ? 0.079 3.84 4.137 1 97.62 87 LYS A C 1
ATOM 699 O O . LYS A 1 87 ? -0.692 4.781 4.332 1 97.62 87 LYS A O 1
ATOM 704 N N . ASN A 1 88 ? 0.168 3.205 2.986 1 97.88 88 ASN A N 1
ATOM 705 C CA . ASN A 1 88 ? -0.815 3.396 1.925 1 97.88 88 ASN A CA 1
ATOM 706 C C . ASN A 1 88 ? -2.131 2.693 2.246 1 97.88 88 ASN A C 1
ATOM 708 O O . ASN A 1 88 ? -2.15 1.487 2.498 1 97.88 88 ASN A O 1
ATOM 712 N N . ILE A 1 89 ? -3.225 3.438 2.178 1 97.56 89 ILE A N 1
ATOM 713 C CA . ILE A 1 89 ? -4.484 2.807 2.553 1 97.56 89 ILE A CA 1
ATOM 714 C C . ILE A 1 89 ? -5.422 2.768 1.346 1 97.56 89 ILE A C 1
ATOM 716 O O . ILE A 1 89 ? -6.609 2.465 1.482 1 97.56 89 ILE A O 1
ATOM 720 N N . GLY A 1 90 ? -4.875 3.168 0.195 1 96.25 90 GLY A N 1
ATOM 721 C CA . GLY A 1 90 ? -5.664 3.033 -1.02 1 96.25 90 GLY A CA 1
ATOM 722 C C . GLY A 1 90 ? -6 4.367 -1.663 1 96.25 90 GLY A C 1
ATOM 723 O O . GLY A 1 90 ? -5.18 5.285 -1.66 1 96.25 90 GLY A O 1
ATOM 724 N N . GLY A 1 91 ? -7.145 4.367 -2.369 1 96.69 91 GLY A N 1
ATOM 725 C CA . GLY A 1 91 ? -7.578 5.551 -3.092 1 96.69 91 GLY A CA 1
ATOM 726 C C . GLY A 1 91 ? -9.031 5.914 -2.828 1 96.69 91 GLY A C 1
ATOM 727 O O . GLY A 1 91 ? -9.836 5.051 -2.473 1 96.69 91 GLY A O 1
ATOM 728 N N . VAL A 1 92 ? -9.328 7.184 -3.074 1 96.69 92 VAL A N 1
ATOM 729 C CA . VAL A 1 92 ? -10.672 7.703 -2.852 1 96.69 92 VAL A CA 1
ATOM 730 C C . VAL A 1 92 ? -11.68 6.918 -3.695 1 96.69 92 VAL A C 1
ATOM 732 O O . VAL A 1 92 ? -12.828 6.73 -3.289 1 96.69 92 VAL A O 1
ATOM 735 N N . ILE A 1 93 ? -11.242 6.367 -4.75 1 95.19 93 ILE A N 1
ATOM 736 C CA . ILE A 1 93 ? -12.133 5.641 -5.652 1 95.19 93 ILE A CA 1
ATOM 737 C C . ILE A 1 93 ? -12.664 4.387 -4.953 1 95.19 93 ILE A C 1
ATOM 739 O O . ILE A 1 93 ? -13.664 3.812 -5.375 1 95.19 93 ILE A O 1
ATOM 743 N N . SER A 1 94 ? -11.984 3.98 -3.957 1 95.81 94 SER A N 1
ATOM 744 C CA . SER A 1 94 ? -12.375 2.777 -3.232 1 95.81 94 SER A CA 1
ATOM 745 C C . SER A 1 94 ? -13.141 3.123 -1.957 1 95.81 94 SER A C 1
ATOM 747 O O . SER A 1 94 ? -13.531 2.232 -1.2 1 95.81 94 SER A O 1
ATOM 749 N N . TRP A 1 95 ? -13.312 4.375 -1.726 1 96 95 TRP A N 1
ATOM 750 C CA . TRP A 1 95 ? -14 4.82 -0.514 1 96 95 TRP A CA 1
ATOM 751 C C . TRP A 1 95 ? -15.508 4.844 -0.716 1 96 95 TRP A C 1
ATOM 753 O O . T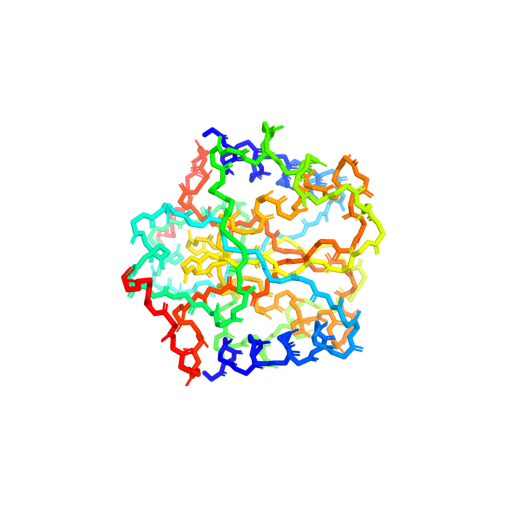RP A 1 95 ? -16 5.461 -1.661 1 96 95 TRP A O 1
ATOM 763 N N . SER A 1 96 ? -16.234 4.207 0.188 1 92.19 96 SER A N 1
ATOM 764 C CA . SER A 1 96 ? -17.672 4.078 0.057 1 92.19 96 SER A CA 1
ATOM 765 C C . SER A 1 96 ? -18.406 5.012 1.021 1 92.19 96 SER A C 1
ATOM 767 O O . SER A 1 96 ? -19.641 5.047 1.045 1 92.19 96 SER A O 1
ATOM 769 N N . GLY A 1 97 ? -17.641 5.723 1.763 1 92.31 97 GLY A N 1
ATOM 770 C CA . GLY A 1 97 ? -18.266 6.633 2.713 1 92.31 97 GLY A CA 1
ATOM 771 C C . GLY A 1 97 ? -18.5 8.023 2.146 1 92.31 97 GLY A C 1
ATOM 772 O O . GLY A 1 97 ? -18.344 8.242 0.943 1 92.31 97 GLY A O 1
ATOM 773 N N . VAL A 1 98 ? -18.906 8.945 2.988 1 92.81 98 VAL A N 1
ATOM 774 C CA . VAL A 1 98 ? -19.188 10.32 2.604 1 92.81 98 VAL A CA 1
ATOM 775 C C . VAL A 1 98 ? -17.875 11.086 2.404 1 92.81 98 VAL A C 1
ATOM 777 O O . VAL A 1 98 ? -16.938 10.914 3.18 1 92.81 98 VAL A O 1
ATOM 780 N N . LEU A 1 99 ? -17.906 11.82 1.323 1 96.19 99 LEU A N 1
ATOM 781 C CA . LEU A 1 99 ? -16.766 12.719 1.103 1 96.19 99 LEU A CA 1
ATOM 782 C C . LEU A 1 99 ? -17.109 14.133 1.571 1 96.19 99 LEU A C 1
ATOM 784 O O . LEU A 1 99 ? -18.25 14.586 1.44 1 96.19 99 LEU A O 1
ATOM 788 N N . GLU A 1 100 ? -16.125 14.758 2.09 1 95.06 100 GLU A N 1
ATOM 789 C CA . GLU A 1 100 ? -16.266 16.156 2.514 1 95.06 100 GLU A CA 1
ATOM 790 C C . GLU A 1 100 ? -15.75 17.109 1.44 1 95.06 100 GLU A C 1
ATOM 792 O O . GLU A 1 100 ? -14.734 16.844 0.801 1 95.06 100 GLU A O 1
ATOM 797 N N . LYS A 1 101 ? -16.594 18.094 1.162 1 91.38 101 LYS A N 1
ATOM 798 C CA . LYS A 1 101 ? -16.203 19.125 0.206 1 91.38 101 LYS A CA 1
ATOM 799 C C . LYS A 1 101 ? -15.891 20.438 0.915 1 91.38 101 LYS A C 1
ATOM 801 O O . LYS A 1 101 ? -16.453 20.734 1.967 1 91.38 101 LYS A O 1
ATOM 806 N N . ASN A 1 102 ? -14.672 20.828 0.544 1 75.88 102 ASN A N 1
ATOM 807 C CA . ASN A 1 102 ? -14.414 22.125 1.142 1 75.88 102 ASN A CA 1
ATOM 808 C C . ASN A 1 102 ? -15.391 23.188 0.634 1 75.88 102 ASN A C 1
ATOM 810 O O . ASN A 1 102 ? -15.703 23.219 -0.558 1 75.88 102 ASN A O 1
ATOM 814 N N . LYS A 1 103 ? -16.266 23.719 1.642 1 55.56 103 LYS A N 1
ATOM 815 C CA . LYS A 1 103 ? -17.156 24.828 1.384 1 55.56 103 LYS A CA 1
ATOM 816 C C . LYS A 1 103 ? -16.391 26.094 0.99 1 55.56 103 LYS A C 1
ATOM 818 O O . LYS A 1 103 ? -15.242 26.281 1.412 1 55.56 103 LYS A O 1
ATOM 823 N N . MET B 1 1 ? 8.594 12.797 -10.922 1 56.16 1 MET B N 1
ATOM 824 C CA . MET B 1 1 ? 9.898 12.141 -10.852 1 56.16 1 MET B CA 1
ATOM 825 C C . MET B 1 1 ? 9.891 11.016 -9.828 1 56.16 1 MET B C 1
ATOM 827 O O . MET B 1 1 ? 10.508 9.969 -10.039 1 56.16 1 MET B O 1
ATOM 831 N N . PHE B 1 2 ? 8.93 11.023 -8.844 1 83.81 2 PHE B N 1
ATOM 832 C CA . PHE B 1 2 ? 9.016 10.188 -7.652 1 83.81 2 PHE B CA 1
ATOM 833 C C . PHE B 1 2 ? 8.547 8.773 -7.953 1 83.81 2 PHE B C 1
ATOM 835 O O . PHE B 1 2 ? 9.258 7.805 -7.668 1 83.81 2 PHE B O 1
ATOM 842 N N . ALA B 1 3 ? 7.609 8.602 -8.906 1 88.25 3 ALA B N 1
ATOM 843 C CA . ALA B 1 3 ? 7.027 7.273 -9.102 1 88.25 3 ALA B CA 1
ATOM 844 C C . ALA B 1 3 ? 7.93 6.402 -9.977 1 88.25 3 ALA B C 1
ATOM 846 O O . ALA B 1 3 ? 8.086 5.207 -9.711 1 88.25 3 ALA B O 1
ATOM 847 N N . ARG B 1 4 ? 8.641 6.98 -10.953 1 93.62 4 ARG B N 1
ATOM 848 C CA . ARG B 1 4 ? 9.523 6.242 -11.844 1 93.62 4 ARG B CA 1
ATOM 849 C C . ARG B 1 4 ? 10.766 5.754 -11.109 1 93.62 4 ARG B C 1
ATOM 851 O O . ARG B 1 4 ? 11.188 4.609 -11.273 1 93.62 4 ARG B O 1
ATOM 858 N N . GLU B 1 5 ? 11.305 6.598 -10.344 1 94.56 5 GLU B N 1
ATOM 859 C CA . GLU B 1 5 ? 12.469 6.234 -9.547 1 94.56 5 GLU B CA 1
ATOM 860 C C . GLU B 1 5 ? 12.125 5.176 -8.508 1 94.56 5 GLU B C 1
ATOM 862 O O . GLU B 1 5 ? 12.898 4.25 -8.273 1 94.56 5 GLU B O 1
ATOM 867 N N . PHE B 1 6 ? 10.961 5.34 -7.938 1 95.06 6 PHE B N 1
ATOM 868 C CA . PHE B 1 6 ? 10.492 4.371 -6.949 1 95.06 6 PHE B CA 1
ATOM 869 C C . PHE B 1 6 ? 10.406 2.977 -7.559 1 95.06 6 PHE B C 1
ATOM 871 O O . PHE B 1 6 ? 10.969 2.021 -7.012 1 95.06 6 PHE B O 1
ATOM 878 N N . MET B 1 7 ? 9.711 2.914 -8.68 1 96.69 7 MET B N 1
ATOM 879 C CA . MET B 1 7 ? 9.523 1.6 -9.289 1 96.69 7 MET B CA 1
ATOM 880 C C . MET B 1 7 ? 10.859 0.996 -9.703 1 96.69 7 MET B C 1
ATOM 882 O O . MET B 1 7 ? 11.102 -0.194 -9.5 1 96.69 7 MET B O 1
ATOM 886 N N . LYS B 1 8 ? 11.719 1.844 -10.281 1 95.75 8 LYS B N 1
ATOM 887 C CA . LYS B 1 8 ? 13.047 1.382 -10.672 1 95.75 8 LYS B CA 1
ATOM 888 C C . LYS B 1 8 ? 13.805 0.806 -9.477 1 95.75 8 LYS B C 1
ATOM 890 O O . LYS B 1 8 ? 14.383 -0.276 -9.57 1 95.75 8 LYS B O 1
ATOM 895 N N . ASN B 1 9 ? 13.781 1.456 -8.375 1 96.44 9 ASN B N 1
ATOM 896 C CA . ASN B 1 9 ? 14.469 1.013 -7.168 1 96.44 9 ASN B CA 1
ATOM 897 C C . ASN B 1 9 ? 13.875 -0.285 -6.629 1 96.44 9 ASN B C 1
ATOM 899 O O . ASN B 1 9 ? 14.609 -1.178 -6.203 1 96.44 9 ASN B O 1
ATOM 903 N N . GLN B 1 10 ? 12.578 -0.361 -6.695 1 97 10 GLN B N 1
ATOM 904 C CA . GLN B 1 10 ? 11.914 -1.557 -6.188 1 97 10 GLN B CA 1
ATOM 905 C C . GLN B 1 10 ? 12.266 -2.779 -7.031 1 97 10 GLN B C 1
ATOM 907 O O . GLN B 1 10 ? 12.516 -3.859 -6.496 1 97 10 GLN B O 1
ATOM 912 N N . VAL B 1 11 ? 12.242 -2.609 -8.312 1 97.31 11 VAL B N 1
ATOM 913 C CA . VAL B 1 11 ? 12.586 -3.713 -9.203 1 97.31 11 VAL B CA 1
ATOM 914 C C . VAL B 1 11 ? 14.031 -4.137 -8.977 1 97.31 11 VAL B C 1
ATOM 916 O O . VAL B 1 11 ? 14.336 -5.332 -8.945 1 97.31 11 VAL B O 1
ATOM 919 N N . GLN B 1 12 ? 14.914 -3.166 -8.844 1 97.06 12 GLN B N 1
ATOM 920 C CA . GLN B 1 12 ? 16.328 -3.461 -8.57 1 97.06 12 GLN B CA 1
ATOM 921 C C . GLN B 1 12 ? 16.469 -4.254 -7.277 1 97.06 12 GLN B C 1
ATOM 923 O O . GLN B 1 12 ? 17.203 -5.25 -7.234 1 97.06 12 GLN B O 1
ATOM 928 N N . GLU B 1 13 ? 15.812 -3.832 -6.25 1 97.38 13 GLU B N 1
ATOM 929 C CA . GLU B 1 13 ? 15.867 -4.523 -4.965 1 97.38 13 GLU B CA 1
ATOM 930 C C . GLU B 1 13 ? 15.344 -5.953 -5.086 1 97.38 13 GLU B C 1
ATOM 932 O O . GLU B 1 13 ? 15.93 -6.883 -4.531 1 97.38 13 GLU B O 1
ATOM 937 N N . LEU B 1 14 ? 14.25 -6.094 -5.766 1 98 14 LEU B N 1
ATOM 938 C CA . LEU B 1 14 ? 13.656 -7.414 -5.961 1 98 14 LEU B CA 1
ATOM 939 C C . LEU B 1 14 ? 14.617 -8.344 -6.691 1 98 14 LEU B C 1
ATOM 941 O O . LEU B 1 14 ? 14.75 -9.516 -6.328 1 98 14 LEU B O 1
ATOM 945 N N . THR B 1 15 ? 15.242 -7.812 -7.715 1 97 15 THR B N 1
ATOM 946 C CA . THR B 1 15 ? 16.188 -8.594 -8.508 1 97 15 THR B CA 1
ATOM 947 C C . THR B 1 15 ? 17.359 -9.055 -7.645 1 97 15 THR B C 1
ATOM 949 O O . THR B 1 15 ? 17.797 -10.203 -7.734 1 97 15 THR B O 1
ATOM 952 N N . GLU B 1 16 ? 17.844 -8.211 -6.809 1 97.69 16 GLU B N 1
ATOM 953 C CA . GLU B 1 16 ? 18.953 -8.523 -5.918 1 97.69 16 GLU B CA 1
ATOM 954 C C . GLU B 1 16 ? 18.594 -9.648 -4.949 1 97.69 16 GLU B C 1
ATOM 956 O O . GLU B 1 16 ? 19.438 -10.445 -4.566 1 97.69 16 GLU B O 1
ATOM 961 N N . LYS B 1 17 ? 17.375 -9.758 -4.691 1 97.69 17 LYS B N 1
ATOM 962 C CA . LYS B 1 17 ? 16.906 -10.758 -3.744 1 97.69 17 LYS B CA 1
ATOM 963 C C . LYS B 1 17 ? 16.406 -12.008 -4.473 1 97.69 17 LYS B C 1
ATOM 965 O O . LYS B 1 17 ? 15.789 -12.883 -3.859 1 97.69 17 LYS B O 1
ATOM 970 N N . LYS B 1 18 ? 16.578 -12.016 -5.742 1 97.44 18 LYS B N 1
ATOM 971 C CA . LYS B 1 18 ? 16.125 -13.102 -6.594 1 97.44 18 LYS B CA 1
ATOM 972 C C . LYS B 1 18 ? 14.617 -13.336 -6.418 1 97.44 18 LYS B C 1
ATOM 974 O O . LYS B 1 18 ? 14.172 -14.477 -6.297 1 97.44 18 LYS B O 1
ATOM 979 N N . GLY B 1 19 ? 13.914 -12.148 -6.305 1 98.31 19 GLY B N 1
ATOM 980 C CA . GLY B 1 19 ? 12.477 -12.203 -6.141 1 98.31 19 GLY B CA 1
ATOM 981 C C . GLY B 1 19 ? 11.734 -12.391 -7.449 1 98.31 19 GLY B C 1
ATOM 982 O O . GLY B 1 19 ? 12.344 -12.438 -8.516 1 98.31 19 GLY B O 1
ATOM 983 N N . LEU B 1 20 ? 10.375 -12.484 -7.332 1 98.5 20 LEU B N 1
ATOM 984 C CA . LEU B 1 20 ? 9.516 -12.688 -8.492 1 98.5 20 LEU B CA 1
ATOM 985 C C . LEU B 1 20 ? 8.602 -11.484 -8.711 1 98.5 20 LEU B C 1
ATOM 987 O O . LEU B 1 20 ? 8.086 -10.914 -7.75 1 98.5 20 LEU B O 1
ATOM 991 N N . LEU B 1 21 ? 8.438 -11.156 -9.953 1 98.56 21 LEU B N 1
ATOM 992 C CA . LEU B 1 21 ? 7.523 -10.086 -10.352 1 98.56 21 LEU B CA 1
ATOM 993 C C . LEU B 1 21 ? 6.141 -10.648 -10.664 1 98.56 21 LEU B C 1
ATOM 995 O O . LEU B 1 21 ? 6.012 -11.602 -11.438 1 98.56 21 LEU B O 1
ATOM 999 N N . ILE B 1 22 ? 5.148 -10.047 -10.031 1 98.88 22 ILE B N 1
ATOM 1000 C CA . ILE B 1 22 ? 3.775 -10.484 -10.258 1 98.88 22 ILE B CA 1
ATOM 1001 C C . ILE B 1 22 ? 2.955 -9.328 -10.836 1 98.88 22 ILE B C 1
ATOM 1003 O O . ILE B 1 22 ? 2.824 -8.281 -10.203 1 98.88 22 ILE B O 1
ATOM 1007 N N . ASP B 1 23 ? 2.43 -9.531 -12 1 98.81 23 ASP B N 1
ATOM 1008 C CA . ASP B 1 23 ? 1.473 -8.625 -12.633 1 98.81 23 ASP B CA 1
ATOM 1009 C C . ASP B 1 23 ? 0.038 -9.016 -12.281 1 98.81 23 ASP B C 1
ATOM 1011 O O . ASP B 1 23 ? -0.462 -10.047 -12.742 1 98.81 23 ASP B O 1
ATOM 1015 N N . VAL B 1 24 ? -0.64 -8.133 -11.562 1 98.5 24 VAL B N 1
ATOM 1016 C CA . VAL B 1 24 ? -1.954 -8.539 -11.078 1 98.5 24 VAL B CA 1
ATOM 1017 C C . VAL B 1 24 ? -3.041 -7.965 -11.984 1 98.5 24 VAL B C 1
ATOM 1019 O O . VAL B 1 24 ? -4.219 -7.953 -11.617 1 98.5 24 VAL B O 1
ATOM 1022 N N . ARG B 1 25 ? -2.709 -7.383 -13.109 1 98.25 25 ARG B N 1
ATOM 1023 C CA . ARG B 1 25 ? -3.662 -6.867 -14.086 1 98.25 25 ARG B CA 1
ATOM 1024 C C . ARG B 1 25 ? -4.336 -8.008 -14.844 1 98.25 25 ARG B C 1
ATOM 1026 O O . ARG B 1 25 ? -4.078 -9.18 -14.57 1 98.25 25 ARG B O 1
ATOM 1033 N N . THR B 1 26 ? -5.273 -7.57 -15.688 1 98.31 26 THR B N 1
ATOM 1034 C CA . THR B 1 26 ? -5.965 -8.57 -16.484 1 98.31 26 THR B CA 1
ATOM 1035 C C . THR B 1 26 ? -5.012 -9.219 -17.484 1 98.31 26 THR B C 1
ATOM 1037 O O . THR B 1 26 ? -3.943 -8.672 -17.781 1 98.31 26 THR B O 1
ATOM 1040 N N . LYS B 1 27 ? -5.418 -10.352 -18 1 97.94 27 LYS B N 1
ATOM 1041 C CA . LYS B 1 27 ? -4.645 -11.023 -19.047 1 97.94 27 LYS B CA 1
ATOM 1042 C C . LYS B 1 27 ? -4.457 -10.125 -20.266 1 97.94 27 LYS B C 1
ATOM 1044 O O . LYS B 1 27 ? -3.379 -10.094 -20.859 1 97.94 27 LYS B O 1
ATOM 1049 N N . GLU B 1 28 ? -5.457 -9.398 -20.625 1 97.94 28 GLU B N 1
ATOM 1050 C CA . GLU B 1 28 ? -5.398 -8.5 -21.781 1 97.94 28 GLU B CA 1
ATOM 1051 C C . GLU B 1 28 ? -4.352 -7.41 -21.578 1 97.94 28 GLU B C 1
ATOM 1053 O O . GLU B 1 28 ? -3.547 -7.141 -22.469 1 97.94 28 GLU B O 1
ATOM 1058 N N . GLU B 1 29 ? -4.438 -6.754 -20.406 1 98.19 29 GLU B N 1
ATOM 1059 C CA . GLU B 1 29 ? -3.451 -5.727 -20.078 1 98.19 29 GLU B CA 1
ATOM 1060 C C . GLU B 1 29 ? -2.033 -6.289 -20.109 1 98.19 29 GLU B C 1
ATOM 1062 O O . GLU B 1 29 ? -1.123 -5.652 -20.641 1 98.19 29 GLU B O 1
ATOM 1067 N N . TYR B 1 30 ? -1.885 -7.488 -19.547 1 98.5 30 TYR B N 1
ATOM 1068 C CA . TYR B 1 30 ? -0.591 -8.164 -19.516 1 98.5 30 TYR B CA 1
ATOM 1069 C C . TYR B 1 30 ? -0.063 -8.422 -20.922 1 98.5 30 TYR B C 1
ATOM 1071 O O . TYR B 1 30 ? 1.106 -8.156 -21.203 1 98.5 30 TYR B O 1
ATOM 1079 N N . GLU B 1 31 ? -0.844 -8.859 -21.75 1 97.75 31 GLU B N 1
ATOM 1080 C CA . GLU B 1 31 ? -0.475 -9.195 -23.125 1 97.75 31 GLU B CA 1
ATOM 1081 C C . GLU B 1 31 ? -0.1 -7.949 -23.922 1 97.75 31 GLU B C 1
ATOM 1083 O O . GLU B 1 31 ? 0.719 -8.016 -24.844 1 97.75 31 GLU B O 1
ATOM 1088 N N . GLU B 1 32 ? -0.705 -6.855 -23.562 1 96.88 32 GLU B N 1
ATOM 1089 C CA . GLU B 1 32 ? -0.397 -5.598 -24.234 1 96.88 32 GLU B CA 1
ATOM 1090 C C . GLU B 1 32 ? 1.006 -5.113 -23.875 1 96.88 32 GLU B C 1
ATOM 1092 O O . GLU B 1 32 ? 1.569 -4.266 -24.578 1 96.88 32 GLU B O 1
ATOM 1097 N N . GLY B 1 33 ? 1.533 -5.605 -22.781 1 97.88 33 GLY B N 1
ATOM 1098 C CA . GLY B 1 33 ? 2.867 -5.242 -22.328 1 97.88 33 GLY B CA 1
ATOM 1099 C C . GLY B 1 33 ? 3.057 -5.406 -20.828 1 97.88 33 GLY B C 1
ATOM 1100 O O . GLY B 1 33 ? 2.23 -4.941 -20.047 1 97.88 33 GLY B O 1
ATOM 1101 N N . HIS B 1 34 ? 4.082 -6.098 -20.516 1 98.44 34 HIS B N 1
ATOM 1102 C CA . HIS B 1 34 ? 4.371 -6.328 -19.109 1 98.44 34 HIS B CA 1
ATOM 1103 C C . HIS B 1 34 ? 5.871 -6.277 -18.844 1 98.44 34 HIS B C 1
ATOM 1105 O O . HIS B 1 34 ? 6.676 -6.27 -19.781 1 98.44 34 HIS B O 1
ATOM 1111 N N . LEU B 1 35 ? 6.164 -6.113 -17.578 1 97.94 35 LEU B N 1
ATOM 1112 C CA . LEU B 1 35 ? 7.574 -6.129 -17.219 1 97.94 35 LEU B CA 1
ATOM 1113 C C . LEU B 1 35 ? 8.211 -7.477 -17.562 1 97.94 35 LEU B C 1
ATOM 1115 O O . LEU B 1 35 ? 7.605 -8.523 -17.344 1 97.94 35 LEU B O 1
ATOM 1119 N N . PRO B 1 36 ? 9.469 -7.48 -18.078 1 96.56 36 PRO B N 1
ATOM 1120 C CA . PRO B 1 36 ? 10.125 -8.742 -18.422 1 96.56 36 PRO B CA 1
ATOM 1121 C C . PRO B 1 36 ? 10.219 -9.703 -17.234 1 96.56 36 PRO B C 1
ATOM 1123 O O . PRO B 1 36 ? 10.609 -9.305 -16.141 1 96.56 36 PRO B O 1
ATOM 1126 N N . GLY B 1 37 ? 9.727 -10.906 -17.5 1 95.75 37 GLY B N 1
ATOM 1127 C CA . GLY B 1 37 ? 9.859 -11.953 -16.5 1 95.75 37 GLY B CA 1
ATOM 1128 C C . GLY B 1 37 ? 8.688 -12 -15.531 1 95.75 37 GLY B C 1
ATOM 1129 O O . GLY B 1 37 ? 8.617 -12.891 -14.688 1 95.75 37 GLY B O 1
ATOM 1130 N N . ALA B 1 38 ? 7.773 -11.133 -15.672 1 98.19 38 ALA B N 1
ATOM 1131 C CA . ALA B 1 38 ? 6.652 -11.078 -14.734 1 98.19 38 ALA B CA 1
ATOM 1132 C C . ALA B 1 38 ? 5.684 -12.227 -14.977 1 98.19 38 ALA B C 1
ATOM 1134 O O . ALA B 1 38 ? 5.406 -12.586 -16.125 1 98.19 38 ALA B O 1
ATOM 1135 N N . LEU B 1 39 ? 5.242 -12.734 -13.891 1 98.12 39 LEU B N 1
ATOM 1136 C CA . LEU B 1 39 ? 4.137 -13.688 -13.922 1 98.12 39 LEU B CA 1
ATOM 1137 C C . LEU B 1 39 ? 2.795 -12.969 -13.812 1 98.12 39 LEU B C 1
ATOM 1139 O O . LEU B 1 39 ? 2.637 -12.07 -12.977 1 98.12 39 LEU B O 1
ATOM 1143 N N . ASN B 1 40 ? 1.876 -13.445 -14.594 1 98.62 40 ASN B N 1
ATOM 1144 C CA . ASN B 1 40 ? 0.559 -12.82 -14.547 1 98.62 40 ASN B CA 1
ATOM 1145 C C . ASN B 1 40 ? -0.412 -13.617 -13.688 1 98.62 40 ASN B C 1
ATOM 1147 O O . ASN B 1 40 ? -0.727 -14.766 -14 1 98.62 40 ASN B O 1
ATOM 1151 N N . ILE B 1 41 ? -0.841 -12.969 -12.633 1 98.62 41 ILE B N 1
ATOM 1152 C CA . ILE B 1 41 ? -1.933 -13.484 -11.812 1 98.62 41 ILE B CA 1
ATOM 1153 C C . ILE B 1 41 ? -2.941 -12.375 -11.539 1 98.62 41 ILE B C 1
ATOM 1155 O O . ILE B 1 41 ? -2.789 -11.617 -10.578 1 98.62 41 ILE B O 1
ATOM 1159 N N . PRO B 1 42 ? -4.004 -12.398 -12.344 1 98.56 42 PRO B N 1
ATOM 1160 C CA . PRO B 1 42 ? -4.984 -11.32 -12.172 1 98.56 42 PRO B CA 1
ATOM 1161 C C . PRO B 1 42 ? -5.555 -11.266 -10.758 1 98.56 42 PRO B C 1
ATOM 1163 O O . PRO B 1 42 ? -5.734 -12.305 -10.117 1 98.56 42 PRO B O 1
ATOM 1166 N N . MET B 1 43 ? -5.785 -10.023 -10.336 1 97.5 43 MET B N 1
ATOM 1167 C CA . MET B 1 43 ? -6.273 -9.805 -8.984 1 97.5 43 MET B CA 1
ATOM 1168 C C . MET B 1 43 ? -7.441 -10.727 -8.664 1 97.5 43 MET B C 1
ATOM 1170 O O . MET B 1 43 ? -7.504 -11.305 -7.578 1 97.5 43 MET B O 1
ATOM 1174 N N . GLU B 1 44 ? -8.344 -10.93 -9.641 1 96.25 44 GLU B N 1
ATOM 1175 C CA . GLU B 1 44 ? -9.562 -11.711 -9.43 1 96.25 44 GLU B CA 1
ATOM 1176 C C . GLU B 1 44 ? -9.25 -13.195 -9.273 1 96.25 44 GLU B C 1
ATOM 1178 O O . GLU B 1 44 ? -10.102 -13.977 -8.852 1 96.25 44 GLU B O 1
ATOM 1183 N N . GLU B 1 45 ? -8.07 -13.531 -9.547 1 97.69 45 GLU B N 1
ATOM 1184 C CA . GLU B 1 45 ? -7.707 -14.945 -9.531 1 97.69 45 GLU B CA 1
ATOM 1185 C C . GLU B 1 45 ? -6.695 -15.242 -8.422 1 97.69 45 GLU B C 1
ATOM 1187 O O . GLU B 1 45 ? -6.316 -16.391 -8.219 1 97.69 45 GLU B O 1
ATOM 1192 N N . VAL B 1 46 ? -6.289 -14.312 -7.699 1 97.56 46 VAL B N 1
ATOM 1193 C CA . VAL B 1 46 ? -5.219 -14.438 -6.715 1 97.56 46 VAL B CA 1
ATOM 1194 C C . VAL B 1 46 ? -5.613 -15.461 -5.648 1 97.56 46 VAL B C 1
ATOM 1196 O O . VAL B 1 46 ? -4.824 -16.344 -5.305 1 97.56 46 VAL B O 1
ATOM 1199 N N . GLU B 1 47 ? -6.816 -15.383 -5.176 1 95.06 47 GLU B N 1
ATOM 1200 C CA . GLU B 1 47 ? -7.266 -16.281 -4.109 1 95.06 47 GLU B CA 1
ATOM 1201 C C . GLU B 1 47 ? -7.195 -17.734 -4.547 1 95.06 47 GLU B C 1
ATOM 1203 O O . GLU B 1 47 ? -6.875 -18.609 -3.742 1 95.06 47 GLU B O 1
ATOM 1208 N N . ASP B 1 48 ? -7.383 -17.953 -5.797 1 95.81 48 ASP B N 1
ATOM 1209 C CA . ASP B 1 48 ? -7.496 -19.328 -6.293 1 95.81 48 ASP B CA 1
ATOM 1210 C C . ASP B 1 48 ? -6.156 -19.828 -6.828 1 95.81 48 ASP B C 1
ATOM 1212 O O . ASP B 1 48 ? -5.875 -21.031 -6.777 1 95.81 48 ASP B O 1
ATOM 1216 N N . ARG B 1 49 ? -5.316 -18.938 -7.273 1 97.38 49 ARG B N 1
ATOM 1217 C CA . ARG B 1 49 ? -4.188 -19.375 -8.094 1 97.38 49 ARG B CA 1
ATOM 1218 C C . ARG B 1 49 ? -2.863 -19.094 -7.391 1 97.38 49 ARG B C 1
ATOM 1220 O O . ARG B 1 49 ? -1.866 -19.781 -7.645 1 97.38 49 ARG B O 1
ATOM 1227 N N . PHE B 1 50 ? -2.773 -18.172 -6.492 1 98.12 50 PHE B N 1
ATOM 1228 C CA . PHE B 1 50 ? -1.483 -17.656 -6.047 1 98.12 50 PHE B CA 1
ATOM 1229 C C . PHE B 1 50 ? -0.711 -18.719 -5.285 1 98.12 50 PHE B C 1
ATOM 1231 O O . PHE B 1 50 ? 0.469 -18.953 -5.559 1 98.12 50 PHE B O 1
ATOM 1238 N N . GLU B 1 51 ? -1.36 -19.406 -4.422 1 97.56 51 GLU B N 1
ATOM 1239 C CA . GLU B 1 51 ? -0.672 -20.375 -3.576 1 97.56 51 GLU B CA 1
ATOM 1240 C C . GLU B 1 51 ? -0.124 -21.531 -4.402 1 97.56 51 GLU B C 1
ATOM 1242 O O . GLU B 1 51 ? 0.946 -22.062 -4.102 1 97.56 51 GLU B O 1
ATOM 1247 N N . GLU B 1 52 ? -0.841 -21.891 -5.348 1 97.19 52 GLU B N 1
ATOM 1248 C CA . GLU B 1 52 ? -0.402 -22.984 -6.219 1 97.19 52 GLU B CA 1
ATOM 1249 C C . GLU B 1 52 ? 0.8 -22.562 -7.062 1 97.19 52 GLU B C 1
ATOM 1251 O O . GLU B 1 52 ? 1.764 -23.328 -7.191 1 97.19 52 GLU B O 1
ATOM 1256 N N . GLU B 1 53 ? 0.799 -21.391 -7.59 1 97.69 53 GLU B N 1
ATOM 1257 C CA . GLU B 1 53 ? 1.823 -20.938 -8.523 1 97.69 53 GLU B CA 1
ATOM 1258 C C . GLU B 1 53 ? 3.025 -20.344 -7.789 1 97.69 53 GLU B C 1
ATOM 1260 O O . GLU B 1 53 ? 4.133 -20.312 -8.328 1 97.69 53 GLU B O 1
ATOM 1265 N N . CYS B 1 54 ? 2.799 -19.875 -6.645 1 98 54 CYS B N 1
ATOM 1266 C CA . CYS B 1 54 ? 3.822 -19.281 -5.785 1 98 54 CYS B CA 1
ATOM 1267 C C . CYS B 1 54 ? 3.795 -19.906 -4.398 1 98 54 CYS B C 1
ATOM 1269 O O . CYS B 1 54 ? 3.506 -19.219 -3.41 1 98 54 CYS B O 1
ATOM 1271 N N . PRO B 1 55 ? 4.227 -21.109 -4.207 1 97.31 55 PRO B N 1
ATOM 1272 C CA . PRO B 1 55 ? 4.031 -21.844 -2.955 1 97.31 55 PRO B CA 1
ATOM 1273 C C . PRO B 1 55 ? 4.977 -21.391 -1.847 1 97.31 55 PRO B C 1
ATOM 1275 O O . PRO B 1 55 ? 4.73 -21.656 -0.668 1 97.31 55 PRO B O 1
ATOM 1278 N N . ASP B 1 56 ? 6.105 -20.812 -2.16 1 97.81 56 ASP B N 1
ATOM 1279 C CA . ASP B 1 56 ? 7.07 -20.391 -1.154 1 97.81 56 ASP B CA 1
ATOM 1280 C C . ASP B 1 56 ? 6.652 -19.062 -0.524 1 97.81 56 ASP B C 1
ATOM 1282 O O . ASP B 1 56 ? 6.844 -18 -1.118 1 97.81 56 ASP B O 1
ATOM 1286 N N . LYS B 1 57 ? 6.219 -19.078 0.641 1 97.69 57 LYS B N 1
ATOM 1287 C CA . LYS B 1 57 ? 5.676 -17.891 1.292 1 97.69 57 LYS B CA 1
ATOM 1288 C C . LYS B 1 57 ? 6.793 -16.984 1.801 1 97.69 57 LYS B C 1
ATOM 1290 O O . LYS B 1 57 ? 6.547 -15.836 2.158 1 97.69 57 LYS B O 1
ATOM 1295 N N . GLU B 1 58 ? 7.988 -17.391 1.755 1 97.25 58 GLU B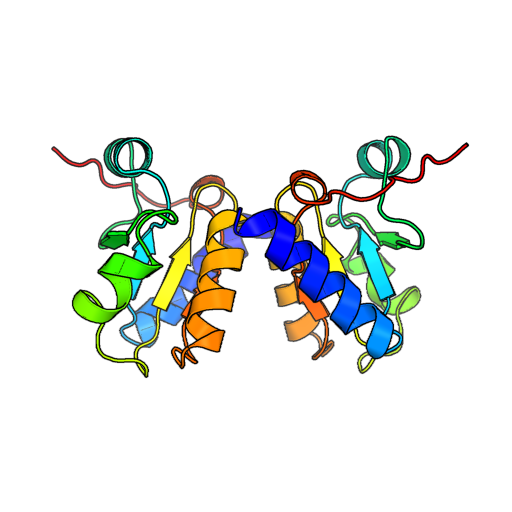 N 1
ATOM 1296 C CA . GLU B 1 58 ? 9.125 -16.594 2.199 1 97.25 58 GLU B CA 1
ATOM 1297 C C . GLU B 1 58 ? 9.805 -15.898 1.02 1 97.25 58 GLU B C 1
ATOM 1299 O O . GLU B 1 58 ? 10.641 -15.016 1.211 1 97.25 58 GLU B O 1
ATOM 1304 N N . GLN B 1 59 ? 9.398 -16.328 -0.14 1 97.94 59 GLN B N 1
ATOM 1305 C CA . GLN B 1 59 ? 9.906 -15.711 -1.358 1 97.94 59 GLN B CA 1
ATOM 1306 C C . GLN B 1 59 ? 9.531 -14.234 -1.427 1 97.94 59 GLN B C 1
ATOM 1308 O O . GLN B 1 59 ? 8.516 -13.82 -0.862 1 97.94 59 GLN B O 1
ATOM 1313 N N . HIS B 1 60 ? 10.469 -13.422 -2.021 1 98.75 60 HIS B N 1
ATOM 1314 C CA . HIS B 1 60 ? 10.148 -12.023 -2.26 1 98.75 60 HIS B CA 1
ATOM 1315 C C . HIS B 1 60 ? 9.32 -11.852 -3.529 1 98.75 60 HIS B C 1
ATOM 1317 O O . HIS B 1 60 ? 9.711 -12.328 -4.598 1 98.75 60 HIS B O 1
ATOM 1323 N N . TYR B 1 61 ? 8.164 -11.211 -3.369 1 98.88 61 TYR B N 1
ATOM 1324 C CA . TYR B 1 61 ? 7.285 -10.93 -4.496 1 98.88 61 TYR B CA 1
ATOM 1325 C C . TYR B 1 61 ? 7.098 -9.43 -4.68 1 98.88 61 TYR B C 1
ATOM 1327 O O . TYR B 1 61 ? 6.773 -8.719 -3.729 1 98.88 61 TYR B O 1
ATOM 1335 N N . GLY B 1 62 ? 7.387 -8.945 -5.824 1 98.75 62 GLY B N 1
ATOM 1336 C CA . GLY B 1 62 ? 7.027 -7.594 -6.223 1 98.75 62 GLY B CA 1
ATOM 1337 C C . GLY B 1 62 ? 5.777 -7.535 -7.082 1 98.75 62 GLY B C 1
ATOM 1338 O O . GLY B 1 62 ? 5.789 -7.98 -8.234 1 98.75 62 GLY B O 1
ATOM 1339 N N . LEU B 1 63 ? 4.73 -6.988 -6.508 1 98.81 63 LEU B N 1
ATOM 1340 C CA . LEU B 1 63 ? 3.451 -6.918 -7.207 1 98.81 63 LEU B CA 1
ATOM 1341 C C . LEU B 1 63 ? 3.254 -5.551 -7.844 1 98.81 63 LEU B C 1
ATOM 1343 O O . LEU B 1 63 ? 3.596 -4.527 -7.246 1 98.81 63 LEU B O 1
ATOM 1347 N N . TYR B 1 64 ? 2.707 -5.574 -9.078 1 98.44 64 TYR B N 1
ATOM 1348 C CA . TYR B 1 64 ? 2.365 -4.305 -9.711 1 98.44 64 TYR B CA 1
ATOM 1349 C C . TYR B 1 64 ? 1.098 -4.438 -10.547 1 98.44 64 TYR B C 1
ATOM 1351 O O . TYR B 1 64 ? 0.688 -5.547 -10.891 1 98.44 64 TYR B O 1
ATOM 1359 N N . CYS B 1 65 ? 0.492 -3.35 -10.711 1 97.81 65 CYS B N 1
ATOM 1360 C CA . CYS B 1 65 ? -0.65 -3.252 -11.617 1 97.81 65 CYS B CA 1
ATOM 1361 C C . CYS B 1 65 ? -0.482 -2.086 -12.586 1 97.81 65 CYS B C 1
ATOM 1363 O O . CYS B 1 65 ? 0.599 -1.885 -13.141 1 97.81 65 CYS B O 1
ATOM 1365 N N . HIS B 1 66 ? -1.56 -1.398 -12.852 1 95.94 66 HIS B N 1
ATOM 1366 C CA . HIS B 1 66 ? -1.455 -0.262 -13.758 1 95.94 66 HIS B CA 1
ATOM 1367 C C . HIS B 1 66 ? -0.875 0.958 -13.055 1 95.94 66 HIS B C 1
ATOM 1369 O O . HIS B 1 66 ? 0.035 1.607 -13.57 1 95.94 66 HIS B O 1
ATOM 1375 N N . SER B 1 67 ? -1.32 1.191 -11.766 1 93.88 67 SER B N 1
ATOM 1376 C CA . SER B 1 67 ? -0.941 2.428 -11.094 1 93.88 67 SER B CA 1
ATOM 1377 C C . SER B 1 67 ? -0.502 2.158 -9.656 1 93.88 67 SER B C 1
ATOM 1379 O O . SER B 1 67 ? -0.047 3.066 -8.961 1 93.88 67 SER B O 1
ATOM 1381 N N . GLY B 1 68 ? -0.701 0.943 -9.188 1 95.12 68 GLY B N 1
ATOM 1382 C CA . GLY B 1 68 ? -0.268 0.607 -7.844 1 95.12 68 GLY B CA 1
ATOM 1383 C C . GLY B 1 68 ? -1.422 0.328 -6.898 1 95.12 68 GLY B C 1
ATOM 1384 O O . GLY B 1 68 ? -1.217 -0.171 -5.789 1 95.12 68 GLY B O 1
ATOM 1385 N N . GLY B 1 69 ? -2.684 0.583 -7.328 1 93.81 69 GLY B N 1
ATOM 1386 C CA . GLY B 1 69 ? -3.846 0.414 -6.469 1 93.81 69 GLY B CA 1
ATOM 1387 C C . GLY B 1 69 ? -4.23 -1.039 -6.266 1 93.81 69 GLY B C 1
ATOM 1388 O O . GLY B 1 69 ? -4.352 -1.502 -5.129 1 93.81 69 GLY B O 1
ATOM 1389 N N . ARG B 1 70 ? -4.449 -1.812 -7.336 1 94.62 70 ARG B N 1
ATOM 1390 C CA . ARG B 1 70 ? -4.812 -3.221 -7.234 1 94.62 70 ARG B CA 1
ATOM 1391 C C . ARG B 1 70 ? -3.695 -4.031 -6.594 1 94.62 70 ARG B C 1
ATOM 1393 O O . ARG B 1 70 ? -3.951 -4.898 -5.754 1 94.62 70 ARG B O 1
ATOM 1400 N N . SER B 1 71 ? -2.469 -3.68 -6.941 1 97.44 71 SER B N 1
ATOM 1401 C CA . SER B 1 71 ? -1.339 -4.426 -6.398 1 97.44 71 SER B CA 1
ATOM 1402 C C . SER B 1 71 ? -1.188 -4.184 -4.898 1 97.44 71 SER B C 1
ATOM 1404 O O . SER B 1 71 ? -0.765 -5.074 -4.16 1 97.44 71 SER B O 1
ATOM 1406 N N . GLU B 1 72 ? -1.554 -3.064 -4.414 1 96.38 72 GLU B N 1
ATOM 1407 C CA . GLU B 1 72 ? -1.538 -2.805 -2.979 1 96.38 72 GLU B CA 1
ATOM 1408 C C . GLU B 1 72 ? -2.533 -3.699 -2.246 1 96.38 72 GLU B C 1
ATOM 1410 O O . GLU B 1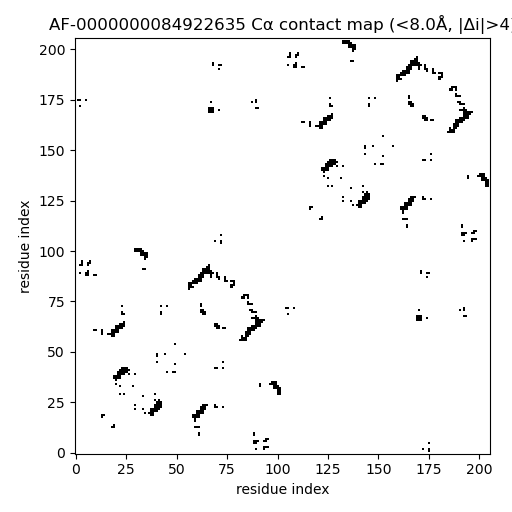 72 ? -2.203 -4.289 -1.214 1 96.38 72 GLU B O 1
ATOM 1415 N N . VAL B 1 73 ? -3.699 -3.814 -2.764 1 96.06 73 VAL B N 1
ATOM 1416 C CA . VAL B 1 73 ? -4.742 -4.648 -2.178 1 96.06 73 VAL B CA 1
ATOM 1417 C C . VAL B 1 73 ? -4.281 -6.105 -2.143 1 96.06 73 VAL B C 1
ATOM 1419 O O . VAL B 1 73 ? -4.391 -6.773 -1.113 1 96.06 73 VAL B O 1
ATOM 1422 N N . VAL B 1 74 ? -3.736 -6.523 -3.225 1 97.75 74 VAL B N 1
ATOM 1423 C CA . VAL B 1 74 ? -3.303 -7.914 -3.328 1 97.75 74 VAL B CA 1
ATOM 1424 C C . VAL B 1 74 ? -2.135 -8.164 -2.377 1 97.75 74 VAL B C 1
ATOM 1426 O O . VAL B 1 74 ? -2.09 -9.188 -1.692 1 97.75 74 VAL B O 1
ATOM 1429 N N . ALA B 1 75 ? -1.141 -7.23 -2.342 1 97.44 75 ALA B N 1
ATOM 1430 C CA . ALA B 1 75 ? -0.017 -7.375 -1.42 1 97.44 75 ALA B CA 1
ATOM 1431 C C . ALA B 1 75 ? -0.503 -7.5 0.021 1 97.44 75 ALA B C 1
ATOM 1433 O O . ALA B 1 75 ? -0.021 -8.352 0.774 1 97.44 75 ALA B O 1
ATOM 1434 N N . SER B 1 76 ? -1.446 -6.715 0.395 1 95.69 76 SER B N 1
ATOM 1435 C CA . SER B 1 76 ? -1.991 -6.75 1.747 1 95.69 76 SER B CA 1
ATOM 1436 C C . SER B 1 76 ? -2.674 -8.086 2.031 1 95.69 76 SER B C 1
ATOM 1438 O O . SER B 1 76 ? -2.486 -8.672 3.102 1 95.69 76 SER B O 1
ATOM 1440 N N . PHE B 1 77 ? -3.471 -8.5 1.108 1 96.56 77 PHE B N 1
ATOM 1441 C CA . PHE B 1 77 ? -4.125 -9.797 1.249 1 96.56 77 PHE B CA 1
ATOM 1442 C C . PHE B 1 77 ? -3.096 -10.906 1.421 1 96.56 77 PHE B C 1
ATOM 1444 O O . PHE B 1 77 ? -3.199 -11.719 2.342 1 96.56 77 PHE B O 1
ATOM 1451 N N . LEU B 1 78 ? -2.07 -10.93 0.579 1 98 78 LEU B N 1
ATOM 1452 C CA . LEU B 1 78 ? -1.039 -11.961 0.624 1 98 78 LEU B CA 1
ATOM 1453 C C . LEU B 1 78 ? -0.305 -11.938 1.961 1 98 78 LEU B C 1
ATOM 1455 O O . LEU B 1 78 ? -0.019 -12.992 2.53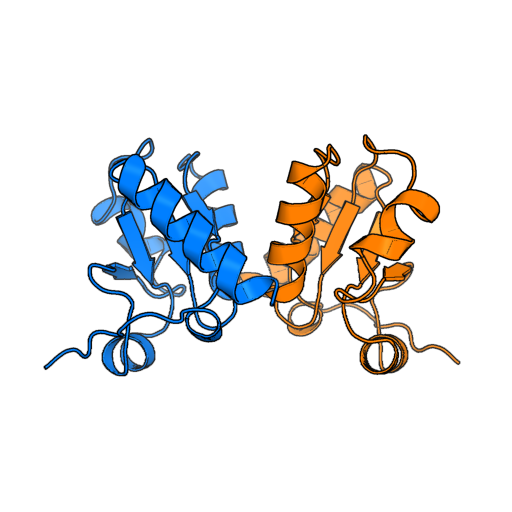5 1 98 78 LEU B O 1
ATOM 1459 N N . ASN B 1 79 ? -0.002 -10.75 2.402 1 96.88 79 ASN B N 1
ATOM 1460 C CA . ASN B 1 79 ? 0.629 -10.641 3.713 1 96.88 79 ASN B CA 1
ATOM 1461 C C . ASN B 1 79 ? -0.25 -11.227 4.812 1 96.88 79 ASN B C 1
ATOM 1463 O O . ASN B 1 79 ? 0.247 -11.898 5.719 1 96.88 79 ASN B O 1
ATOM 1467 N N . SER B 1 80 ? -1.544 -11.039 4.656 1 95.44 80 SER B N 1
ATOM 1468 C CA . SER B 1 80 ? -2.477 -11.508 5.676 1 95.44 80 SER B CA 1
ATOM 1469 C C . SER B 1 80 ? -2.514 -13.031 5.727 1 95.44 80 SER B C 1
ATOM 1471 O O . SER B 1 80 ? -2.895 -13.617 6.746 1 95.44 80 SER B O 1
ATOM 1473 N N . ILE B 1 81 ? -2.098 -13.68 4.664 1 96.75 81 ILE B N 1
ATOM 1474 C CA . ILE B 1 81 ? -2.172 -15.141 4.656 1 96.75 81 ILE B CA 1
ATOM 1475 C C . ILE B 1 81 ? -0.764 -15.727 4.719 1 96.75 81 ILE B C 1
ATOM 1477 O O . ILE B 1 81 ? -0.561 -16.906 4.402 1 96.75 81 ILE B O 1
ATOM 1481 N N . GLY B 1 82 ? 0.281 -14.906 4.984 1 97.88 82 GLY B N 1
ATOM 1482 C CA . GLY B 1 82 ? 1.565 -15.453 5.391 1 97.88 82 GLY B CA 1
ATOM 1483 C C . GLY B 1 82 ? 2.684 -15.133 4.414 1 97.88 82 GLY B C 1
ATOM 1484 O O . GLY B 1 82 ? 3.83 -15.539 4.625 1 97.88 82 GLY B O 1
ATOM 1485 N N . TYR B 1 83 ? 2.404 -14.445 3.305 1 98.19 83 TYR B N 1
ATOM 1486 C CA . TYR B 1 83 ? 3.447 -14 2.389 1 98.19 83 TYR B CA 1
ATOM 1487 C C . TYR B 1 83 ? 4.094 -12.711 2.883 1 98.19 83 TYR B C 1
ATOM 1489 O O . TYR B 1 83 ? 3.82 -11.625 2.357 1 98.19 83 TYR B O 1
ATOM 1497 N N . VAL B 1 84 ? 5.02 -12.805 3.699 1 96.38 84 VAL B N 1
ATOM 1498 C CA . VAL B 1 84 ? 5.488 -11.68 4.508 1 96.38 84 VAL B CA 1
ATOM 1499 C C . VAL B 1 84 ? 6.359 -10.758 3.658 1 96.38 84 VAL B C 1
ATOM 1501 O O . VAL B 1 84 ? 6.574 -9.594 4.012 1 96.38 84 VAL B O 1
ATOM 1504 N N . ASN B 1 85 ? 6.828 -11.266 2.486 1 98 85 ASN B N 1
ATOM 1505 C CA . ASN B 1 85 ? 7.719 -10.477 1.645 1 98 85 ASN B CA 1
ATOM 1506 C C . ASN B 1 85 ? 7.039 -10.062 0.342 1 98 85 ASN B C 1
ATOM 1508 O O . ASN B 1 85 ? 7.711 -9.727 -0.635 1 98 85 ASN B O 1
ATOM 1512 N N . ALA B 1 86 ? 5.699 -10.078 0.314 1 98.5 86 ALA B N 1
ATOM 1513 C CA . ALA B 1 86 ? 4.949 -9.555 -0.824 1 98.5 86 ALA B CA 1
ATOM 1514 C C . ALA B 1 86 ? 4.758 -8.047 -0.706 1 98.5 86 ALA B C 1
ATOM 1516 O O . ALA B 1 86 ? 4.164 -7.559 0.26 1 98.5 86 ALA B O 1
ATOM 1517 N N . LYS B 1 87 ? 5.242 -7.305 -1.729 1 97.62 87 LYS B N 1
ATOM 1518 C CA . LYS B 1 87 ? 5.219 -5.848 -1.645 1 97.62 87 LYS B CA 1
ATOM 1519 C C . LYS B 1 87 ? 4.652 -5.23 -2.922 1 97.62 87 LYS B C 1
ATOM 1521 O O . LYS B 1 87 ? 4.867 -5.754 -4.016 1 97.62 87 LYS B O 1
ATOM 1526 N N . ASN B 1 88 ? 3.928 -4.145 -2.779 1 97.88 88 ASN B N 1
ATOM 1527 C CA . ASN B 1 88 ? 3.541 -3.322 -3.92 1 97.88 88 ASN B CA 1
ATOM 1528 C C . ASN B 1 88 ? 4.719 -2.516 -4.457 1 97.88 88 ASN B C 1
ATOM 1530 O O . ASN B 1 88 ? 5.355 -1.766 -3.711 1 97.88 88 ASN B O 1
ATOM 1534 N N . ILE B 1 89 ? 4.957 -2.639 -5.75 1 97.56 89 ILE B N 1
ATOM 1535 C CA . ILE B 1 89 ? 6.125 -1.937 -6.273 1 97.56 89 ILE B CA 1
ATOM 1536 C C . ILE B 1 89 ? 5.68 -0.874 -7.277 1 97.56 89 ILE B C 1
ATOM 1538 O O . ILE B 1 89 ? 6.508 -0.296 -7.984 1 97.56 89 ILE B O 1
ATOM 1542 N N . GLY B 1 90 ? 4.375 -0.695 -7.387 1 96.25 90 GLY B N 1
ATOM 1543 C CA . GLY B 1 90 ? 3.883 0.389 -8.219 1 96.25 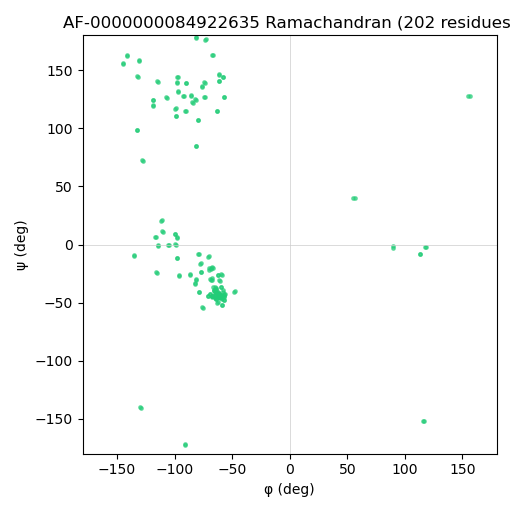90 GLY B CA 1
ATOM 1544 C C . GLY B 1 90 ? 3.074 -0.095 -9.414 1 96.25 90 GLY B C 1
ATOM 1545 O O . GLY B 1 90 ? 2.326 -1.069 -9.305 1 96.25 90 GLY B O 1
ATOM 1546 N N . GLY B 1 91 ? 3.115 0.728 -10.469 1 96.69 91 GLY B N 1
ATOM 1547 C CA . GLY B 1 91 ? 2.35 0.432 -11.664 1 96.69 91 GLY B CA 1
ATOM 1548 C C . GLY B 1 91 ? 3.174 0.526 -12.938 1 96.69 91 GLY B C 1
ATOM 1549 O O . GLY B 1 91 ? 4.176 1.244 -12.984 1 96.69 91 GLY B O 1
ATOM 1550 N N . VAL B 1 92 ? 2.674 -0.151 -13.977 1 96.69 92 VAL B N 1
ATOM 1551 C CA . VAL B 1 92 ? 3.357 -0.176 -15.266 1 96.69 92 VAL B CA 1
ATOM 1552 C C . VAL B 1 92 ? 3.496 1.245 -15.805 1 96.69 92 VAL B C 1
ATOM 1554 O O . VAL B 1 92 ? 4.473 1.564 -16.484 1 96.69 92 VAL B O 1
ATOM 1557 N N . ILE B 1 93 ? 2.648 2.104 -15.406 1 95.19 93 ILE B N 1
ATOM 1558 C CA . ILE B 1 93 ? 2.664 3.475 -15.906 1 95.19 93 ILE B CA 1
ATOM 1559 C C . ILE B 1 93 ? 3.926 4.188 -15.414 1 95.19 93 ILE B C 1
ATOM 1561 O O . ILE B 1 93 ? 4.32 5.215 -15.969 1 95.19 93 ILE B O 1
ATOM 1565 N N . SER B 1 94 ? 4.496 3.668 -14.414 1 95.81 94 SER B N 1
ATOM 1566 C CA . SER B 1 94 ? 5.695 4.281 -13.844 1 95.81 94 SER B CA 1
ATOM 1567 C C . SER B 1 94 ? 6.957 3.566 -14.312 1 95.81 94 SER B C 1
ATOM 1569 O O . SER B 1 94 ? 8.062 3.926 -13.906 1 95.81 94 SER B O 1
ATOM 1571 N N . TRP B 1 95 ? 6.781 2.57 -15.109 1 96 95 TRP B N 1
ATOM 1572 C CA . TRP B 1 95 ? 7.918 1.793 -15.594 1 96 95 TRP B CA 1
ATOM 1573 C C . TRP B 1 95 ? 8.531 2.434 -16.828 1 96 95 TRP B C 1
ATOM 1575 O O . TRP B 1 95 ? 7.828 2.699 -17.812 1 96 95 TRP B O 1
ATOM 1585 N N . SER B 1 96 ? 9.828 2.648 -16.812 1 92.12 96 SER B N 1
ATOM 1586 C CA . SER B 1 96 ? 10.516 3.338 -17.891 1 92.12 96 SER B CA 1
ATOM 1587 C C . SER B 1 96 ? 11.312 2.361 -18.75 1 92.12 96 SER B C 1
ATOM 1589 O O . SER B 1 96 ? 11.953 2.762 -19.734 1 92.12 96 SER B O 1
ATOM 1591 N N . GLY B 1 97 ? 11.242 1.139 -18.375 1 92.31 97 GLY B N 1
ATOM 1592 C CA . GLY B 1 97 ? 11.977 0.145 -19.141 1 92.31 97 GLY B CA 1
ATOM 1593 C C . GLY B 1 97 ? 11.156 -0.472 -20.266 1 92.31 97 GLY B C 1
ATOM 1594 O O . GLY B 1 97 ? 10.062 0.003 -20.578 1 92.31 97 GLY B O 1
ATOM 1595 N N . VAL B 1 98 ? 11.695 -1.491 -20.906 1 92.88 98 VAL B N 1
ATOM 1596 C CA . VAL B 1 98 ? 11.047 -2.184 -22.031 1 92.88 98 VAL B CA 1
ATOM 1597 C C . VAL B 1 98 ? 9.953 -3.1 -21.5 1 92.88 98 VAL B C 1
ATOM 1599 O O . VAL B 1 98 ? 10.125 -3.758 -20.469 1 92.88 98 VAL B O 1
ATOM 1602 N N . LEU B 1 99 ? 8.859 -3.027 -22.203 1 96.19 99 LEU B N 1
ATOM 1603 C CA . LEU B 1 99 ? 7.789 -3.969 -21.906 1 96.19 99 LEU B CA 1
ATOM 1604 C C . LEU B 1 99 ? 7.82 -5.156 -22.859 1 96.19 99 LEU B C 1
ATOM 1606 O O . LEU B 1 99 ? 8.141 -5.004 -24.031 1 96.19 99 LEU B O 1
ATOM 1610 N N . GLU B 1 100 ? 7.5 -6.254 -22.312 1 95.06 100 GLU B N 1
ATOM 1611 C CA . GLU B 1 100 ? 7.406 -7.469 -23.125 1 95.06 100 GLU B CA 1
ATOM 1612 C C . GLU B 1 100 ? 5.969 -7.742 -23.547 1 95.06 100 GLU B C 1
ATOM 1614 O O . GLU B 1 100 ? 5.035 -7.547 -22.766 1 95.06 100 GLU B O 1
ATOM 1619 N N . LYS B 1 101 ? 5.828 -8.023 -24.844 1 91.5 101 LYS B N 1
ATOM 1620 C CA . LYS B 1 101 ? 4.516 -8.367 -25.375 1 91.5 101 LYS B CA 1
ATOM 1621 C C . LYS B 1 101 ? 4.434 -9.859 -25.703 1 91.5 101 LYS B C 1
ATOM 1623 O O . LYS B 1 101 ? 5.438 -10.477 -26.062 1 91.5 101 LYS B O 1
ATOM 1628 N N . ASN B 1 102 ? 3.363 -10.359 -25.094 1 76 102 ASN B N 1
ATOM 1629 C CA . ASN B 1 102 ? 3.229 -11.758 -25.484 1 76 102 ASN B CA 1
ATOM 1630 C C . ASN B 1 102 ? 2.979 -11.883 -26.984 1 76 102 ASN B C 1
ATOM 1632 O O . ASN B 1 102 ? 2.217 -11.109 -27.562 1 76 102 ASN B O 1
ATOM 1636 N N . LYS B 1 103 ? 3.969 -12.516 -27.703 1 56 103 LYS B N 1
ATOM 1637 C CA . LYS B 1 103 ? 3.832 -12.867 -29.109 1 56 103 LYS B CA 1
ATOM 1638 C C . LYS B 1 103 ? 2.658 -13.812 -29.328 1 56 103 LYS B C 1
ATOM 1640 O O . LYS B 1 103 ? 2.312 -14.602 -28.453 1 56 103 LYS B O 1
#

Nearest PDB structures (foldseek):
  6mxv-assembly1_A  TM=8.856E-01  e=8.186E-07  Francisella tularensis subsp. tularensis SCHU S4
  2jts-assembly1_A  TM=9.257E-01  e=2.203E-06  unclassified
  3tp9-assembly1_B  TM=8.767E-01  e=2.868E-06  Alicyclobacillus acidocaldarius subsp. acidocaldarius DSM 446
  1yt8-assembly1_A  TM=7.681E-01  e=1.504E-04  Pseudomonas aeruginosa
  2k0z-assembly1_A  TM=8.541E-01  e=3.790E-04  Helicobacter pylori 26695

Foldseek 3Di:
DPLLVQLVVVVVVCVVQVAAEEEQDDPVVQQVWDDPRYDYHHLVCCVPPVCVVPVDLAGAYEYEYAFQVSQQVSQVVSCVVRSVRRDYRTHPPSYPDGTDHDD/DPLLVQLVVVVVVCVVQVAAEEEQDDPVVQQVWDDPRYDYHHLVCCVPPVCVVPVDLAGAYEYEYAFQVSQQVSQVVSCVVRSVRRDYRTHPPSHPDGTDHDD

Sequence (206 aa):
MFAREFMKNQVQELTEKKGLLIDVRTKEEYEEGHLPGALNIPMEEVEDRFEEECPDKEQHYGLYCHSGGRSEVVASFLNSIGYVNAKNIGGVISWSGVLEKNKMFAREFMKNQVQELTEKKGLLIDVRTKEEYEEGHLPGALNIPMEEVEDRFEEECPDKEQHYGLYCHSGGRSEVVASFLNSIGYVNAKNIGGVISWSGVLEKNK

pLDDT: mean 95.77, std 6.34, range [55.56, 98.88]

Radius of gyration: 16.74 Å; Cα contacts (8 Å, |Δi|>4): 409; chains: 2; bounding box: 38×48×46 Å